Protein AF-A0A284RGQ8-F1 (afdb_monomer)

InterPro domains:
  IPR036047 F-box-like domain superfamily [SSF81383] (6-49)

pLDDT: mean 75.54, std 19.66, range [27.89, 97.38]

Radius of gyration: 23.03 Å; Cα contacts (8 Å, |Δi|>4): 462; chains: 1; bounding box: 46×90×57 Å

Sequence (348 aa):
MEPRIARAEPQKTRPWTARLSLELHLDIFGYLSPLDLVRYGRVNKTARVAIAFYIASEFRKLLSGYFNSGRNPAVSSSPGEYPDSDLDIYVWCGYGQVIGKFLMRAGYTHSLRKDQKERFGDFCSGEYSDLGPLNWPSPEVFGYECRGMADVWNFHRGDKKILLITAKRTPMEIILSFHSTAPMNVISHSMVCCLFPKATFKEKRALVVSTVGRAQAAGKQKYIDRGWRLFDSALAYDATDSRSEFQAGELRWVGDKKCLTLSFPDVESFGTSDRLLYSLQANSWRLKYDKDSRVVVEHDVIGENGFVYCVADGHMFESILRGTSGFDELSKTIARGPSQYRQYDPTL

Organism: Armillaria ostoyae (NCBI:txid47428)

Nearest PDB structures (foldseek):
  7t1z-assembly1_B  TM=5.594E-01  e=9.542E-01  Homo sapiens
  3l2o-assembly1_B  TM=2.770E-01  e=1.511E-01  Homo sapiens
  6on1-assembly1_B  TM=3.427E-01  e=4.780E-01  Streptomyces sclerotialus
  6on3-assembly2_D  TM=3.398E-01  e=5.364E-01  Streptomyces sclerotialus
  3mks-assembly1_B  TM=3.302E-01  e=1.697E+00  Saccharomyces cerevisiae

Structure (mmCIF, N/CA/C/O backbone):
data_AF-A0A284RGQ8-F1
#
_entry.id   AF-A0A284RGQ8-F1
#
loop_
_atom_site.group_PDB
_atom_site.id
_atom_site.type_symbol
_atom_site.label_atom_id
_atom_site.label_alt_id
_atom_site.label_comp_id
_atom_site.label_asym_id
_atom_site.label_entity_id
_atom_site.label_seq_id
_atom_site.pdbx_PDB_ins_code
_atom_site.Cartn_x
_atom_site.Cartn_y
_atom_site.Cartn_z
_atom_site.occupancy
_atom_site.B_iso_or_equiv
_atom_site.auth_seq_id
_atom_site.auth_comp_id
_atom_site.auth_asym_id
_atom_site.auth_atom_id
_atom_site.pdbx_PDB_model_num
ATOM 1 N N . MET A 1 1 ? 18.815 -65.976 -28.420 1.00 41.75 1 MET A N 1
ATOM 2 C CA . MET A 1 1 ? 17.709 -65.578 -27.523 1.00 41.75 1 MET A CA 1
ATOM 3 C C . MET A 1 1 ? 18.296 -64.662 -26.465 1.00 41.75 1 MET A C 1
ATOM 5 O O . MET A 1 1 ? 18.896 -65.155 -25.522 1.00 41.75 1 MET A O 1
ATOM 9 N N . GLU A 1 2 ? 18.216 -63.349 -26.668 1.00 35.75 2 GLU A N 1
ATOM 10 C CA . GLU A 1 2 ? 18.596 -62.363 -25.647 1.00 35.75 2 GLU A CA 1
ATOM 11 C C . GLU A 1 2 ? 17.383 -62.047 -24.756 1.00 35.75 2 GLU A C 1
ATOM 13 O O . GLU A 1 2 ? 16.269 -61.934 -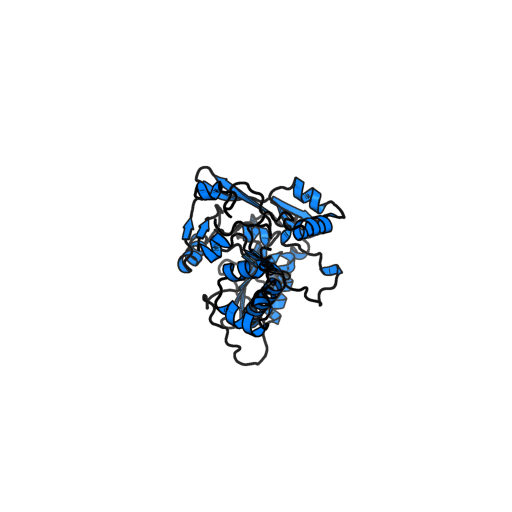25.283 1.00 35.75 2 GLU A O 1
ATOM 18 N N . PRO A 1 3 ? 17.544 -61.890 -23.430 1.00 45.31 3 PRO A N 1
ATOM 19 C CA . PRO A 1 3 ? 16.433 -61.543 -22.559 1.00 45.31 3 PRO A CA 1
ATOM 20 C C . PRO A 1 3 ? 16.111 -60.050 -22.686 1.00 45.31 3 PRO A C 1
ATOM 22 O O . PRO A 1 3 ? 16.945 -59.185 -22.421 1.00 45.31 3 PRO A O 1
ATOM 25 N N . ARG A 1 4 ? 14.861 -59.738 -23.047 1.00 42.38 4 ARG A N 1
ATOM 26 C CA . ARG A 1 4 ? 14.305 -58.383 -22.953 1.00 42.38 4 ARG A CA 1
ATOM 27 C C . ARG A 1 4 ? 14.225 -57.966 -21.482 1.00 42.38 4 ARG A C 1
ATOM 29 O O . ARG A 1 4 ? 13.375 -58.458 -20.746 1.00 42.38 4 ARG A O 1
ATOM 36 N N . ILE A 1 5 ? 15.070 -57.022 -21.077 1.00 44.69 5 ILE A N 1
ATOM 37 C CA . ILE A 1 5 ? 14.937 -56.309 -19.802 1.00 44.69 5 ILE A CA 1
ATOM 38 C C . ILE A 1 5 ? 13.685 -55.429 -19.891 1.00 44.69 5 ILE A C 1
ATOM 40 O O . ILE A 1 5 ? 13.631 -54.475 -20.672 1.00 44.69 5 ILE A O 1
ATOM 44 N N . ALA A 1 6 ? 12.661 -55.766 -19.107 1.00 46.72 6 ALA A N 1
ATOM 45 C CA . ALA A 1 6 ? 11.471 -54.943 -18.955 1.00 46.72 6 ALA A CA 1
ATOM 46 C C . ALA A 1 6 ? 11.856 -53.614 -18.285 1.00 46.72 6 ALA A C 1
ATOM 48 O O . ALA A 1 6 ? 12.343 -53.594 -17.155 1.00 46.72 6 ALA A O 1
ATOM 49 N N . ARG A 1 7 ? 11.651 -52.491 -18.985 1.00 44.38 7 ARG A N 1
ATOM 50 C CA . ARG A 1 7 ? 11.751 -51.156 -18.384 1.00 44.38 7 ARG A CA 1
ATOM 51 C C . ARG A 1 7 ? 10.577 -50.983 -17.423 1.00 44.38 7 ARG A C 1
ATOM 53 O O . ARG A 1 7 ? 9.434 -50.931 -17.867 1.00 44.38 7 ARG A O 1
ATOM 60 N N . ALA A 1 8 ? 10.864 -50.903 -16.127 1.00 45.44 8 ALA A N 1
ATOM 61 C CA . ALA A 1 8 ? 9.882 -50.503 -15.131 1.00 45.44 8 ALA A CA 1
ATOM 62 C C . ALA A 1 8 ? 9.425 -49.064 -15.421 1.00 45.44 8 ALA A C 1
ATOM 64 O O . ALA A 1 8 ? 10.254 -48.158 -15.544 1.00 45.44 8 ALA A O 1
ATOM 65 N N . GLU A 1 9 ? 8.115 -48.857 -15.555 1.00 40.75 9 GLU A N 1
ATOM 66 C CA . GLU A 1 9 ? 7.545 -47.514 -15.620 1.00 40.75 9 GLU A CA 1
ATOM 67 C C . GLU A 1 9 ? 7.825 -46.770 -14.304 1.00 40.75 9 GLU A C 1
ATOM 69 O O . GLU A 1 9 ? 7.642 -47.342 -13.224 1.00 40.75 9 GLU A O 1
ATOM 74 N N . PRO A 1 10 ? 8.252 -45.496 -14.350 1.00 42.00 10 PRO A N 1
ATOM 75 C CA . PRO A 1 10 ? 8.448 -44.715 -13.142 1.00 42.00 10 PRO A CA 1
ATOM 76 C C . PRO A 1 10 ? 7.101 -44.520 -12.437 1.00 42.00 10 PRO A C 1
ATOM 78 O O . PRO A 1 10 ? 6.217 -43.805 -12.918 1.00 42.00 10 PRO A O 1
ATOM 81 N N . GLN A 1 11 ? 6.951 -45.147 -11.267 1.00 42.78 11 GLN A N 1
ATOM 82 C CA . GLN A 1 11 ? 5.858 -44.870 -10.342 1.00 42.78 11 GLN A CA 1
ATOM 83 C C . GLN A 1 11 ? 5.839 -43.365 -10.057 1.00 42.78 11 GLN A C 1
ATOM 85 O O . GLN A 1 11 ? 6.788 -42.818 -9.497 1.00 42.78 11 GLN A O 1
ATOM 90 N N . LYS A 1 12 ? 4.750 -42.686 -10.439 1.00 43.22 12 LYS A N 1
ATOM 91 C CA . LYS A 1 12 ? 4.486 -41.290 -10.066 1.00 43.22 12 LYS A CA 1
ATOM 92 C C . LYS A 1 12 ? 4.352 -41.209 -8.544 1.00 43.22 12 LYS A C 1
ATOM 94 O O . LYS A 1 12 ? 3.256 -41.343 -7.999 1.00 43.22 12 LYS A O 1
ATOM 99 N N . THR A 1 13 ? 5.465 -41.014 -7.847 1.00 46.50 13 THR A N 1
ATOM 100 C CA . THR A 1 13 ? 5.473 -40.746 -6.414 1.00 46.50 13 THR A CA 1
ATOM 101 C C . THR A 1 13 ? 4.773 -39.409 -6.191 1.00 46.50 13 THR A C 1
ATOM 103 O O . THR A 1 13 ? 5.184 -38.363 -6.693 1.00 46.50 13 THR A O 1
ATOM 106 N N . ARG A 1 14 ? 3.636 -39.433 -5.484 1.00 50.91 14 ARG A N 1
ATOM 107 C CA . ARG A 1 14 ? 2.994 -38.189 -5.047 1.00 50.91 14 ARG A CA 1
ATOM 108 C C . ARG A 1 14 ? 3.973 -37.480 -4.101 1.00 50.91 14 ARG A C 1
ATOM 110 O O . ARG A 1 14 ? 4.494 -38.152 -3.209 1.00 50.91 14 ARG A O 1
ATOM 117 N N . PRO A 1 15 ? 4.230 -36.172 -4.268 1.00 58.59 15 PRO A N 1
ATOM 118 C CA . PRO A 1 15 ? 5.131 -35.450 -3.380 1.00 58.59 15 PRO A CA 1
ATOM 119 C C . PRO A 1 15 ? 4.645 -35.591 -1.933 1.00 58.59 15 PRO A C 1
ATOM 121 O O . PRO A 1 15 ? 3.443 -35.522 -1.671 1.00 58.59 15 PRO A O 1
ATOM 124 N N . TRP A 1 16 ? 5.572 -35.818 -1.000 1.00 55.41 16 TRP A N 1
ATOM 125 C CA . TRP A 1 16 ? 5.285 -36.058 0.423 1.00 55.41 16 TRP A CA 1
ATOM 126 C C . TRP A 1 16 ? 4.430 -34.946 1.054 1.00 55.41 16 TRP A C 1
ATOM 128 O O . TRP A 1 16 ? 3.616 -35.207 1.936 1.00 55.41 16 TRP A O 1
ATOM 138 N N . THR A 1 17 ? 4.532 -33.729 0.520 1.00 51.59 17 THR A N 1
ATOM 139 C CA . THR A 1 17 ? 3.728 -32.560 0.895 1.00 51.59 17 THR A CA 1
ATOM 140 C C . THR A 1 17 ? 2.225 -32.755 0.685 1.00 51.59 17 THR A C 1
ATOM 142 O O . THR A 1 17 ? 1.428 -32.194 1.425 1.00 51.59 17 THR A O 1
ATOM 145 N N . ALA A 1 18 ? 1.806 -33.605 -0.257 1.00 52.56 18 ALA A N 1
ATOM 146 C CA . ALA A 1 18 ? 0.393 -33.910 -0.491 1.00 52.56 18 ALA A CA 1
ATOM 147 C C . ALA A 1 18 ? -0.234 -34.815 0.592 1.00 52.56 18 ALA A C 1
ATOM 149 O O . ALA A 1 18 ? -1.423 -35.115 0.506 1.00 52.56 18 ALA A O 1
ATOM 150 N N . ARG A 1 19 ? 0.557 -35.293 1.566 1.00 53.25 19 ARG A N 1
ATOM 151 C CA . ARG A 1 19 ? 0.116 -36.180 2.657 1.00 53.25 19 ARG A CA 1
ATOM 152 C C . ARG A 1 19 ? 0.143 -35.530 4.040 1.00 53.25 19 ARG A C 1
ATOM 154 O O . ARG A 1 19 ? -0.254 -36.178 5.003 1.00 53.25 19 ARG A O 1
ATOM 161 N N . LEU A 1 20 ? 0.624 -34.296 4.157 1.00 60.34 20 LEU A N 1
ATOM 162 C CA . LEU A 1 20 ? 0.674 -33.608 5.443 1.00 60.34 20 LEU A CA 1
ATOM 163 C C . LEU A 1 20 ? -0.723 -33.112 5.834 1.00 60.34 20 LEU A C 1
ATOM 165 O O . LEU A 1 20 ? -1.443 -32.559 5.000 1.00 60.34 20 LEU A O 1
ATOM 169 N N . SER A 1 21 ? -1.099 -33.293 7.101 1.00 69.31 21 SER A N 1
ATOM 170 C CA . SER A 1 21 ? -2.308 -32.679 7.657 1.00 69.31 21 SER A CA 1
ATOM 171 C C . SER A 1 21 ? -2.182 -31.151 7.634 1.00 69.31 21 SER A C 1
ATOM 173 O O . SER A 1 21 ? -1.076 -30.605 7.587 1.00 69.31 21 SER A O 1
ATOM 175 N N . LEU A 1 22 ? -3.311 -30.438 7.650 1.00 65.38 22 LEU A N 1
ATOM 176 C CA . LEU A 1 22 ? -3.304 -28.972 7.716 1.00 65.38 22 LEU A CA 1
ATOM 177 C C . LEU A 1 22 ? -2.559 -28.476 8.969 1.00 65.38 22 LEU A C 1
ATOM 179 O O . LEU A 1 22 ? -1.831 -27.498 8.881 1.00 65.38 22 LEU A O 1
ATOM 183 N N . GLU A 1 23 ? -2.670 -29.192 10.090 1.00 65.56 23 GLU A N 1
ATOM 184 C CA . GLU A 1 23 ? -1.968 -28.883 11.344 1.00 65.56 23 GLU A CA 1
ATOM 185 C C . GLU A 1 23 ? -0.445 -28.911 11.184 1.00 65.56 23 GLU A C 1
ATOM 187 O O . GLU A 1 23 ? 0.218 -27.940 11.537 1.00 65.56 23 GLU A O 1
ATOM 192 N N . LEU A 1 24 ? 0.113 -29.946 10.541 1.00 69.56 24 LEU A N 1
ATOM 193 C CA . LEU A 1 24 ? 1.565 -30.028 10.346 1.00 69.56 24 LEU A CA 1
ATOM 194 C C . LEU A 1 24 ? 2.094 -28.928 9.410 1.00 69.56 24 LEU A C 1
ATOM 196 O O . LEU A 1 24 ? 3.243 -28.506 9.519 1.00 69.56 24 LEU A O 1
ATOM 200 N N . HIS A 1 25 ? 1.262 -28.456 8.476 1.00 73.12 25 HIS A N 1
ATOM 201 C CA . HIS A 1 25 ? 1.622 -27.316 7.636 1.00 73.12 25 HIS A CA 1
ATOM 202 C C . HIS A 1 25 ? 1.735 -26.026 8.452 1.00 73.12 25 HIS A C 1
ATOM 204 O O . HIS A 1 25 ? 2.652 -25.253 8.199 1.00 73.12 25 HIS A O 1
ATOM 210 N N . LEU A 1 26 ? 0.843 -25.792 9.422 1.00 73.25 26 LEU A N 1
ATOM 211 C CA . LEU A 1 26 ? 0.860 -24.575 10.241 1.00 73.25 26 LEU A CA 1
ATOM 212 C C . LEU A 1 26 ? 2.141 -24.478 11.078 1.00 73.25 26 LEU A C 1
ATOM 214 O O . LEU A 1 26 ? 2.749 -23.409 11.117 1.00 73.25 26 LEU A O 1
ATOM 218 N N . ASP A 1 27 ? 2.587 -25.595 11.657 1.00 79.06 27 ASP A N 1
ATOM 219 C CA . ASP A 1 27 ? 3.833 -25.647 12.429 1.00 79.06 27 ASP A CA 1
ATOM 220 C C . ASP A 1 27 ? 5.051 -25.334 11.553 1.00 79.06 27 ASP A C 1
ATOM 222 O O . ASP A 1 27 ? 5.913 -24.551 11.937 1.00 79.06 27 ASP A O 1
ATOM 226 N N . ILE A 1 28 ? 5.108 -25.889 10.337 1.00 84.25 28 ILE A N 1
ATOM 227 C CA . ILE A 1 28 ? 6.217 -25.647 9.400 1.00 84.25 28 ILE A CA 1
ATOM 228 C C . ILE A 1 28 ? 6.202 -24.204 8.888 1.00 84.25 28 ILE A C 1
ATOM 230 O O . ILE A 1 28 ? 7.253 -23.571 8.784 1.00 84.25 28 ILE A O 1
ATOM 234 N N . PHE A 1 29 ? 5.026 -23.675 8.546 1.00 89.12 29 PHE A N 1
ATOM 235 C CA . PHE A 1 29 ? 4.890 -22.351 7.942 1.00 89.12 29 PHE A CA 1
ATOM 236 C C . PHE A 1 29 ? 5.332 -21.216 8.869 1.00 89.12 29 PHE A C 1
ATOM 238 O O . PHE A 1 29 ? 5.800 -20.196 8.363 1.00 89.12 29 PHE A O 1
ATOM 245 N N . GLY A 1 30 ? 5.280 -21.418 10.190 1.00 84.19 30 GLY A N 1
ATOM 246 C CA . GLY A 1 30 ? 5.859 -20.510 11.188 1.00 84.19 30 GLY A CA 1
ATOM 247 C C . GLY A 1 30 ? 7.359 -20.254 11.016 1.00 84.19 30 GLY A C 1
ATOM 248 O O . GLY A 1 30 ? 7.845 -19.190 11.388 1.00 84.19 30 GLY A O 1
ATOM 249 N N . TYR A 1 31 ? 8.087 -21.194 10.409 1.00 86.44 31 TYR A N 1
ATOM 250 C CA . TYR A 1 31 ? 9.535 -21.109 10.197 1.00 86.44 31 TYR A CA 1
ATOM 251 C C . TYR A 1 31 ? 9.927 -20.643 8.791 1.00 86.44 31 TYR A C 1
ATOM 253 O O . TYR A 1 31 ? 11.115 -20.508 8.494 1.00 86.44 31 TYR A O 1
ATOM 261 N N . LEU A 1 32 ? 8.956 -20.425 7.902 1.00 87.00 32 LEU A N 1
ATOM 262 C CA . LEU A 1 32 ? 9.213 -20.032 6.520 1.00 87.00 32 LEU A CA 1
ATOM 263 C C . LEU A 1 32 ? 9.166 -18.514 6.363 1.00 87.00 32 LEU A C 1
ATOM 265 O O . LEU A 1 32 ? 8.285 -17.840 6.895 1.00 87.00 32 LEU A O 1
ATOM 269 N N . SER A 1 33 ? 10.079 -17.967 5.555 1.00 82.94 33 SER A N 1
ATOM 270 C CA . SER A 1 33 ? 9.974 -16.562 5.160 1.00 82.94 33 SER A CA 1
ATOM 271 C C . SER A 1 33 ? 8.723 -16.341 4.294 1.00 82.94 33 SER A C 1
ATOM 273 O O . SER A 1 33 ? 8.258 -17.275 3.626 1.00 82.94 33 SER A O 1
ATOM 275 N N . PRO A 1 34 ? 8.204 -15.101 4.193 1.00 79.62 34 PRO A N 1
ATOM 276 C CA . PRO A 1 34 ? 7.116 -14.792 3.269 1.00 79.62 34 PRO A CA 1
ATOM 277 C C . PRO A 1 34 ? 7.398 -15.256 1.835 1.00 79.62 34 PRO A C 1
ATOM 279 O O . PRO A 1 34 ? 6.503 -15.748 1.154 1.00 79.62 34 PRO A O 1
ATOM 282 N N . LEU A 1 35 ? 8.651 -15.172 1.372 1.00 78.69 35 LEU A N 1
ATOM 283 C CA . LEU A 1 35 ? 9.023 -15.639 0.038 1.00 78.69 35 LEU A CA 1
ATOM 284 C C . LEU A 1 35 ? 8.978 -17.171 -0.084 1.00 78.69 35 LEU A C 1
ATOM 286 O O . LEU A 1 35 ? 8.589 -17.687 -1.135 1.00 78.69 35 LEU A O 1
ATOM 290 N N . ASP A 1 36 ? 9.363 -17.900 0.961 1.00 87.56 36 ASP A N 1
ATOM 291 C CA . ASP A 1 36 ? 9.337 -19.364 0.957 1.00 87.56 36 ASP A CA 1
ATOM 292 C C . ASP A 1 36 ? 7.908 -19.896 0.970 1.00 87.56 36 ASP A C 1
ATOM 294 O O . ASP A 1 36 ? 7.601 -20.812 0.206 1.00 87.56 36 ASP A O 1
ATOM 298 N N . LEU A 1 37 ? 7.009 -19.254 1.724 1.00 85.81 37 LEU A N 1
ATOM 299 C CA . LEU A 1 37 ? 5.573 -19.531 1.649 1.00 85.81 37 LEU A CA 1
ATOM 300 C C . LEU A 1 37 ? 5.083 -19.372 0.208 1.00 85.81 37 LEU A C 1
ATOM 302 O O . LEU A 1 37 ? 4.453 -20.256 -0.353 1.00 85.81 37 LEU A O 1
ATOM 306 N N . VAL A 1 38 ? 5.451 -18.299 -0.479 1.00 78.00 38 VAL A N 1
ATOM 307 C CA . VAL A 1 38 ? 5.000 -18.076 -1.863 1.00 78.00 38 VAL A CA 1
ATOM 308 C C . VAL A 1 38 ? 5.521 -19.121 -2.824 1.00 78.00 38 VAL A C 1
ATOM 310 O O . VAL A 1 38 ? 4.776 -19.618 -3.671 1.00 78.00 38 VAL A O 1
ATOM 313 N N . ARG A 1 39 ? 6.802 -19.468 -2.698 1.00 84.88 39 ARG A N 1
ATOM 314 C CA . ARG A 1 39 ? 7.418 -20.534 -3.488 1.00 84.88 39 ARG A CA 1
ATOM 315 C C . ARG A 1 39 ? 6.713 -21.862 -3.240 1.00 84.88 39 ARG A C 1
ATOM 317 O O . ARG A 1 39 ? 6.366 -22.541 -4.203 1.00 84.88 39 ARG A O 1
ATOM 324 N N . TYR A 1 40 ? 6.414 -22.180 -1.985 1.00 87.38 40 TYR A N 1
ATOM 325 C CA . TYR A 1 40 ? 5.660 -23.373 -1.617 1.00 87.38 40 TYR A CA 1
ATOM 326 C C . TYR A 1 40 ? 4.246 -23.363 -2.224 1.00 87.38 40 TYR A C 1
ATOM 328 O O . TYR A 1 40 ? 3.814 -24.346 -2.824 1.00 87.38 40 TYR A O 1
ATOM 336 N N . GLY A 1 41 ? 3.555 -22.220 -2.213 1.00 83.19 41 GLY A N 1
ATOM 337 C CA . GLY A 1 41 ? 2.219 -22.055 -2.803 1.00 83.19 41 GLY A CA 1
ATOM 338 C C . GLY A 1 41 ? 2.173 -22.170 -4.329 1.00 83.19 41 GLY A C 1
ATOM 339 O O . GLY A 1 41 ? 1.095 -22.310 -4.916 1.00 83.19 41 GLY A O 1
ATOM 340 N N . ARG A 1 42 ? 3.330 -22.136 -4.999 1.00 82.88 42 ARG A N 1
ATOM 341 C CA . ARG A 1 42 ? 3.454 -22.387 -6.442 1.00 82.88 42 ARG A CA 1
ATOM 342 C C . ARG A 1 42 ? 3.591 -23.871 -6.782 1.00 82.88 42 ARG A C 1
ATOM 344 O O . ARG A 1 42 ? 3.387 -24.219 -7.940 1.00 82.88 42 ARG A O 1
ATOM 351 N N . VAL A 1 43 ? 3.876 -24.737 -5.805 1.00 88.00 43 VAL A N 1
ATOM 352 C CA . VAL A 1 43 ? 4.085 -26.177 -6.033 1.00 88.00 43 VAL A CA 1
ATOM 353 C C . VAL A 1 43 ? 2.808 -26.855 -6.531 1.00 88.00 43 VAL A C 1
ATOM 355 O O . VAL A 1 43 ? 2.845 -27.599 -7.507 1.00 88.00 43 VAL A O 1
ATOM 358 N N . ASN A 1 44 ? 1.670 -26.620 -5.870 1.00 83.81 44 ASN A N 1
ATOM 359 C CA . ASN A 1 44 ? 0.367 -27.147 -6.285 1.00 83.81 44 ASN A CA 1
ATOM 360 C C . ASN A 1 44 ? -0.799 -26.358 -5.650 1.00 83.81 44 ASN A C 1
ATOM 362 O O . ASN A 1 44 ? -0.598 -25.495 -4.794 1.00 83.81 44 ASN A O 1
ATOM 366 N N . LYS A 1 45 ? -2.038 -26.661 -6.070 1.00 79.06 45 LYS A N 1
ATOM 367 C CA . LYS A 1 45 ? -3.255 -25.997 -5.565 1.00 79.06 45 LYS A CA 1
ATOM 368 C C . LYS A 1 45 ? -3.457 -26.188 -4.055 1.00 79.06 45 LYS A C 1
ATOM 370 O O . LYS A 1 45 ? -3.826 -25.232 -3.385 1.00 79.06 45 LYS A O 1
ATOM 375 N N . THR A 1 46 ? -3.187 -27.379 -3.519 1.00 83.00 46 THR A N 1
ATOM 376 C CA . THR A 1 46 ? -3.336 -27.684 -2.085 1.00 83.00 46 THR A CA 1
ATOM 377 C C . THR A 1 46 ? -2.398 -26.836 -1.230 1.00 83.00 46 THR A C 1
ATOM 379 O O . THR A 1 46 ? -2.845 -26.213 -0.274 1.00 83.00 46 THR A O 1
ATOM 382 N N . ALA A 1 47 ? -1.124 -26.737 -1.618 1.00 83.81 47 ALA A N 1
ATOM 383 C CA . ALA A 1 47 ? -0.132 -25.896 -0.956 1.00 83.81 47 ALA A CA 1
ATOM 384 C C . ALA A 1 47 ? -0.564 -24.423 -0.941 1.00 83.81 47 ALA A C 1
ATOM 386 O O . ALA A 1 47 ? -0.509 -23.766 0.096 1.00 83.81 47 ALA A O 1
ATOM 387 N N . ARG A 1 48 ? -1.065 -23.918 -2.077 1.00 82.38 48 ARG A N 1
ATOM 388 C CA . ARG A 1 48 ? -1.594 -22.552 -2.186 1.00 82.38 48 ARG A CA 1
ATOM 389 C C . ARG A 1 48 ? -2.732 -22.288 -1.205 1.00 82.38 48 ARG A C 1
ATOM 391 O O . ARG A 1 48 ? -2.726 -21.262 -0.535 1.00 82.38 48 ARG A O 1
ATOM 398 N N . VAL A 1 49 ? -3.688 -23.213 -1.127 1.00 80.75 49 VAL A N 1
ATOM 399 C CA . VAL A 1 49 ? -4.826 -23.119 -0.205 1.00 80.75 49 VAL A CA 1
ATOM 400 C C . VAL A 1 49 ? -4.341 -23.156 1.246 1.00 80.75 49 VAL A C 1
ATOM 402 O O . VAL A 1 49 ? -4.740 -22.302 2.030 1.00 80.75 49 VAL A O 1
ATOM 405 N N . ALA A 1 50 ? -3.431 -24.071 1.594 1.00 83.88 50 ALA A N 1
ATOM 406 C CA . ALA A 1 50 ? -2.878 -24.172 2.944 1.00 83.88 50 ALA A CA 1
ATOM 407 C C . ALA A 1 50 ? -2.180 -22.873 3.388 1.00 83.88 50 ALA A C 1
ATOM 409 O O . ALA A 1 50 ? -2.404 -22.404 4.501 1.00 83.88 50 ALA A O 1
ATOM 410 N N . ILE A 1 51 ? -1.394 -22.247 2.507 1.00 84.69 51 ILE A N 1
ATOM 411 C CA . ILE A 1 51 ? -0.745 -20.958 2.792 1.00 84.69 51 ILE A CA 1
ATOM 412 C C . ILE A 1 51 ? -1.759 -19.833 2.946 1.00 84.69 51 ILE A C 1
ATOM 414 O O . ILE A 1 51 ? -1.615 -19.014 3.849 1.00 84.69 51 ILE A O 1
ATOM 418 N N . ALA A 1 52 ? -2.782 -19.777 2.089 1.00 79.69 52 ALA A N 1
ATOM 419 C CA . ALA A 1 52 ? -3.828 -18.767 2.206 1.00 79.69 52 ALA A CA 1
ATOM 420 C C . ALA A 1 52 ? -4.543 -18.870 3.564 1.00 79.69 52 ALA A C 1
ATOM 422 O O . ALA A 1 52 ? -4.744 -17.854 4.227 1.00 79.69 52 ALA A O 1
ATOM 423 N N . PHE A 1 53 ? -4.843 -20.092 4.023 1.00 81.81 53 PHE A N 1
ATOM 424 C CA . PHE A 1 53 ? -5.397 -20.331 5.358 1.00 81.81 53 PHE A CA 1
ATOM 425 C C . PHE A 1 53 ? -4.440 -19.927 6.478 1.00 81.81 53 PHE A C 1
ATOM 427 O O . PHE A 1 53 ? -4.866 -19.253 7.415 1.00 81.81 53 PHE A O 1
ATOM 434 N N . TYR A 1 54 ? -3.163 -20.297 6.381 1.00 84.62 54 TYR A N 1
ATOM 435 C CA . TYR A 1 54 ? -2.149 -19.912 7.362 1.00 84.62 54 TYR A CA 1
ATOM 436 C C . TYR A 1 54 ? -2.031 -18.392 7.485 1.00 84.62 54 TYR A C 1
ATOM 438 O O . TYR A 1 54 ? -2.138 -17.850 8.579 1.00 84.62 54 TYR A O 1
ATOM 446 N N . ILE A 1 55 ? -1.915 -17.685 6.363 1.00 81.19 55 ILE A N 1
ATOM 447 C CA . ILE A 1 55 ? -1.758 -16.228 6.357 1.00 81.19 55 ILE A CA 1
ATOM 448 C C . ILE A 1 55 ? -3.032 -15.536 6.835 1.00 81.19 55 ILE A C 1
ATOM 450 O O . ILE A 1 55 ? -2.948 -14.592 7.616 1.00 81.19 55 ILE A O 1
ATOM 454 N N . ALA A 1 56 ? -4.214 -16.026 6.450 1.00 77.31 56 ALA A N 1
ATOM 455 C CA . ALA A 1 56 ? -5.473 -15.532 6.999 1.00 77.31 56 ALA A CA 1
ATOM 456 C C . ALA A 1 56 ? -5.566 -15.763 8.519 1.00 77.31 56 ALA A C 1
ATOM 458 O O . ALA A 1 56 ? -6.057 -14.897 9.240 1.00 77.31 56 ALA A O 1
ATOM 459 N N . SER A 1 57 ? -5.081 -16.904 9.018 1.00 80.06 57 SER A N 1
ATOM 460 C CA . SER A 1 57 ? -5.015 -17.210 10.451 1.00 80.06 57 SER A CA 1
ATOM 461 C C . SER A 1 57 ? -4.069 -16.260 11.189 1.00 80.06 57 SER A C 1
ATOM 463 O O . SER A 1 57 ? -4.488 -15.632 12.158 1.00 80.06 57 SER A O 1
ATOM 465 N N . GLU A 1 58 ? -2.832 -16.091 10.719 1.00 82.38 58 GLU A N 1
ATOM 466 C CA . GLU A 1 58 ? -1.864 -15.171 11.332 1.00 82.38 58 GLU A CA 1
ATOM 467 C C . GLU A 1 58 ? -2.351 -13.721 11.290 1.00 82.38 58 GLU A C 1
ATOM 469 O O . GLU A 1 58 ? -2.252 -12.995 12.277 1.00 82.38 58 GLU A O 1
ATOM 474 N N . PHE A 1 59 ? -2.984 -13.315 10.190 1.00 77.94 59 PHE A N 1
ATOM 475 C CA . PHE A 1 59 ? -3.588 -11.994 10.086 1.00 77.94 59 PHE A CA 1
ATOM 476 C C . PHE A 1 59 ? -4.748 -11.808 11.072 1.00 77.94 59 PHE A C 1
ATOM 478 O O . PHE A 1 59 ? -4.823 -10.783 11.746 1.00 77.94 59 PHE A O 1
ATOM 485 N N . ARG A 1 60 ? -5.627 -12.807 11.230 1.00 78.44 60 ARG A N 1
ATOM 486 C CA . ARG A 1 60 ? -6.685 -12.772 12.253 1.00 78.44 60 ARG A CA 1
ATOM 487 C C . ARG A 1 60 ? -6.106 -12.701 13.660 1.00 78.44 60 ARG A C 1
ATOM 489 O O . ARG A 1 60 ? -6.620 -11.928 14.461 1.00 78.44 60 ARG A O 1
ATOM 496 N N . LYS A 1 61 ? -5.046 -13.457 13.964 1.00 79.88 61 LYS A N 1
ATOM 497 C CA . LYS A 1 61 ? -4.350 -13.379 15.259 1.00 79.88 61 LYS A CA 1
ATOM 498 C C . LYS A 1 61 ? -3.809 -11.971 15.499 1.00 79.88 61 LYS A C 1
ATOM 500 O O . LYS A 1 61 ? -4.094 -11.400 16.549 1.00 79.88 61 LYS A O 1
ATOM 505 N N . LEU A 1 62 ? -3.135 -11.375 14.515 1.00 80.12 62 LEU A N 1
ATOM 506 C CA . LEU A 1 62 ? -2.642 -9.998 14.589 1.00 80.12 62 LEU A CA 1
ATOM 507 C C . LEU A 1 62 ? -3.787 -9.005 14.859 1.00 80.12 62 LEU A C 1
ATOM 509 O O . LEU A 1 62 ? -3.739 -8.237 15.818 1.00 80.12 62 LEU A O 1
ATOM 513 N N . LEU A 1 63 ? -4.851 -9.057 14.051 1.00 82.12 63 LEU A N 1
ATOM 514 C CA . LEU A 1 63 ? -6.000 -8.157 14.173 1.00 82.12 63 LEU A CA 1
ATOM 515 C C . LEU A 1 63 ? -6.818 -8.383 15.446 1.00 82.12 63 LEU A C 1
ATOM 517 O O . LEU A 1 63 ? -7.458 -7.451 15.935 1.00 82.12 63 LEU A O 1
ATOM 521 N N . SER A 1 64 ? -6.796 -9.590 16.010 1.00 82.56 64 SER A N 1
ATOM 522 C CA . SER A 1 64 ? -7.529 -9.903 17.237 1.00 82.56 64 SER A CA 1
ATOM 523 C C . SER A 1 64 ? -7.101 -9.006 18.401 1.00 82.56 64 SER A C 1
ATOM 525 O O . SER A 1 64 ? -7.955 -8.558 19.163 1.00 82.56 64 SER A O 1
ATOM 527 N N . GLY A 1 65 ? -5.818 -8.629 18.472 1.00 81.69 65 GLY A N 1
ATOM 528 C CA . GLY A 1 65 ? -5.316 -7.675 19.466 1.00 81.69 65 GLY A CA 1
ATOM 529 C C . GLY A 1 65 ? -5.918 -6.268 19.332 1.00 81.69 65 GLY A C 1
ATOM 530 O O . GLY A 1 65 ? -6.050 -5.551 20.325 1.00 81.69 65 GLY A O 1
ATOM 531 N N . TYR A 1 66 ? -6.344 -5.886 18.125 1.00 84.12 66 TYR A N 1
ATOM 532 C CA . TYR A 1 66 ? -6.964 -4.590 17.839 1.00 84.12 66 TYR A CA 1
ATOM 533 C C . TYR A 1 66 ? -8.493 -4.621 17.943 1.00 84.12 66 TYR A C 1
ATOM 535 O O . TYR A 1 66 ? -9.099 -3.617 18.296 1.00 84.12 66 TYR A O 1
ATOM 543 N N . PHE A 1 67 ? -9.156 -5.756 17.705 1.00 83.88 67 PHE A N 1
ATOM 544 C CA . PHE A 1 67 ? -10.623 -5.771 17.574 1.00 83.88 67 PHE A CA 1
ATOM 545 C C . PHE A 1 67 ? -11.372 -6.708 18.525 1.00 83.88 67 PHE A C 1
ATOM 547 O O . PHE A 1 67 ? -12.577 -6.532 18.687 1.00 83.88 67 PHE A O 1
ATOM 554 N N . ASN A 1 68 ? -10.709 -7.620 19.243 1.00 76.38 68 ASN A N 1
ATOM 555 C CA . ASN A 1 68 ? -11.399 -8.423 20.255 1.00 76.38 68 ASN A CA 1
ATOM 556 C C . ASN A 1 68 ? -11.617 -7.603 21.533 1.00 76.38 68 ASN A C 1
ATOM 558 O O . ASN A 1 68 ? -10.698 -7.381 22.315 1.00 76.38 68 ASN A O 1
ATOM 562 N N . SER A 1 69 ? -12.855 -7.161 21.745 1.00 55.22 69 SER A N 1
ATOM 563 C CA . SER A 1 69 ? -13.316 -6.434 22.935 1.00 55.22 69 SER A CA 1
ATOM 564 C C . SER A 1 69 ? -14.052 -7.331 23.947 1.00 55.22 69 SER A C 1
ATOM 566 O O . SER A 1 69 ? -14.892 -6.855 24.710 1.00 55.22 69 SER A O 1
ATOM 568 N N . GLY A 1 70 ? -13.787 -8.641 23.957 1.00 45.44 70 GLY A N 1
ATOM 569 C CA . GLY A 1 70 ? -14.354 -9.556 24.951 1.00 45.44 70 GLY A CA 1
ATOM 570 C C . GLY A 1 70 ? -13.593 -9.493 26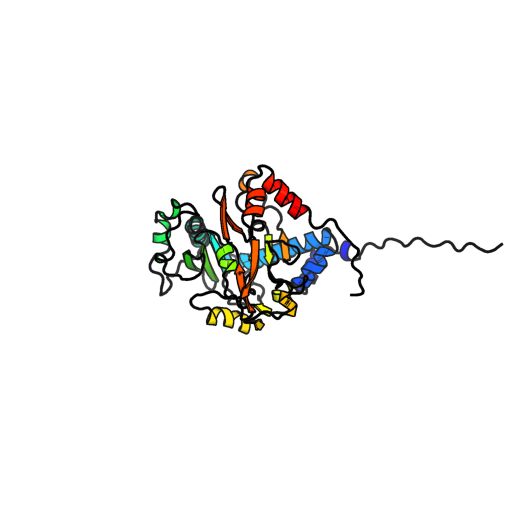.278 1.00 45.44 70 GLY A C 1
ATOM 571 O O . GLY A 1 70 ? -12.369 -9.414 26.269 1.00 45.44 70 GLY A O 1
ATOM 572 N N . ARG A 1 71 ? -14.305 -9.586 27.413 1.00 39.22 71 ARG A N 1
ATOM 573 C CA . ARG A 1 71 ? -13.769 -9.786 28.781 1.00 39.22 71 ARG A CA 1
ATOM 574 C C . ARG A 1 71 ? -13.029 -11.130 28.952 1.00 39.22 71 ARG A C 1
ATOM 576 O O . ARG A 1 71 ? -13.264 -11.837 29.924 1.00 39.22 71 ARG A O 1
ATOM 583 N N . ASN A 1 72 ? -12.160 -11.504 28.023 1.00 37.56 72 ASN A N 1
ATOM 584 C CA . ASN A 1 72 ? -11.257 -12.631 28.190 1.00 37.56 72 ASN A CA 1
ATOM 585 C C . ASN A 1 72 ? -9.848 -12.076 28.401 1.00 37.56 72 ASN A C 1
ATOM 587 O O . ASN A 1 72 ? -9.345 -11.353 27.537 1.00 37.56 72 ASN A O 1
ATOM 591 N N . PRO A 1 73 ? -9.224 -12.352 29.557 1.00 36.31 73 PRO A N 1
ATOM 592 C CA . PRO A 1 73 ? -7.888 -11.871 29.841 1.00 36.31 73 PRO A CA 1
ATOM 593 C C . PRO A 1 73 ? -6.913 -12.500 28.843 1.00 36.31 73 PRO A C 1
ATOM 595 O O . PRO A 1 73 ? -6.913 -13.710 28.645 1.00 36.31 73 PRO A O 1
ATOM 598 N N . ALA A 1 74 ? -6.098 -11.645 28.226 1.00 36.16 74 ALA A N 1
ATOM 599 C CA . ALA A 1 74 ? -4.859 -11.988 27.540 1.00 36.16 74 ALA A CA 1
ATOM 600 C C . ALA A 1 74 ? -4.941 -13.156 26.534 1.00 36.16 74 ALA A C 1
ATOM 602 O O . ALA A 1 74 ? -4.434 -14.249 26.779 1.00 36.16 74 ALA A O 1
ATOM 603 N N . VAL A 1 75 ? -5.426 -12.879 25.319 1.00 35.06 75 VAL A N 1
ATOM 604 C CA . VAL A 1 75 ? -4.794 -13.534 24.164 1.00 35.06 75 VAL A CA 1
ATOM 605 C C . VAL A 1 75 ? -3.423 -12.880 24.041 1.00 35.06 75 VAL A C 1
ATOM 607 O O . VAL A 1 75 ? -3.310 -11.741 23.592 1.00 35.06 75 VAL A O 1
ATOM 610 N N . SER A 1 76 ? -2.401 -13.566 24.556 1.00 35.47 76 SER A N 1
ATOM 611 C CA . SER A 1 76 ? -1.004 -13.189 24.375 1.00 35.47 76 SER A CA 1
ATOM 612 C C . SER A 1 76 ? -0.760 -13.051 22.875 1.00 35.47 76 SER A C 1
ATOM 614 O O . SER A 1 76 ? -0.807 -14.031 22.131 1.00 35.47 76 SER A O 1
ATOM 616 N N . SER A 1 77 ? -0.586 -11.811 22.423 1.00 37.91 77 SER A N 1
ATOM 617 C CA . SER A 1 77 ? -0.039 -11.528 21.106 1.00 37.91 77 SER A CA 1
ATOM 618 C C . SER A 1 77 ? 1.296 -12.255 21.024 1.00 37.91 77 SER A C 1
ATOM 620 O O . SER A 1 77 ? 2.177 -11.996 21.848 1.00 37.91 77 SER A O 1
ATOM 622 N N . SER A 1 78 ? 1.451 -13.156 20.056 1.00 36.66 78 SER A N 1
ATOM 623 C CA . SER A 1 78 ? 2.777 -13.620 19.666 1.00 36.66 78 SER A CA 1
ATOM 624 C C . SER A 1 78 ? 3.663 -12.383 19.471 1.00 36.66 78 SER A C 1
ATOM 626 O O . SER A 1 78 ? 3.186 -11.394 18.902 1.00 36.66 78 SER A O 1
ATOM 628 N N . PRO A 1 79 ? 4.904 -12.369 19.990 1.00 37.38 79 PRO A N 1
ATOM 629 C CA . PRO A 1 79 ? 5.790 -11.234 19.811 1.00 37.38 79 PRO A CA 1
ATOM 630 C C . PRO A 1 79 ? 6.063 -11.092 18.316 1.00 37.38 79 PRO A C 1
ATOM 632 O O . PRO A 1 79 ? 6.871 -11.813 17.737 1.00 37.38 79 PRO A O 1
ATOM 635 N N . GLY A 1 80 ? 5.333 -10.185 17.671 1.00 49.81 80 GLY A N 1
ATOM 636 C CA . GLY A 1 80 ? 5.723 -9.689 16.370 1.00 49.81 80 GLY A CA 1
ATOM 637 C C . GLY A 1 80 ? 7.097 -9.044 16.510 1.00 49.81 80 GLY A C 1
ATOM 638 O O . GLY A 1 80 ? 7.415 -8.463 17.546 1.00 49.81 80 GLY A O 1
ATOM 639 N N . GLU A 1 81 ? 7.893 -9.103 15.448 1.00 61.81 81 GLU A N 1
ATOM 640 C CA . GLU A 1 81 ? 9.232 -8.498 15.366 1.00 61.81 81 GLU A CA 1
ATOM 641 C C . GLU A 1 81 ? 9.217 -6.974 15.662 1.00 61.81 81 GLU A C 1
ATOM 643 O O . GLU A 1 81 ? 10.260 -6.364 15.876 1.00 61.81 81 GLU A O 1
ATOM 648 N N . TYR A 1 82 ? 8.023 -6.360 15.725 1.00 67.31 82 TYR A N 1
ATOM 649 C CA . TYR A 1 82 ? 7.784 -4.938 15.975 1.00 67.31 82 TYR A CA 1
ATOM 650 C C . TYR A 1 82 ? 6.641 -4.731 16.998 1.00 67.31 82 TYR A C 1
ATOM 652 O O . TYR A 1 82 ? 5.508 -4.448 16.590 1.00 67.31 82 TYR A O 1
ATOM 660 N N . PRO A 1 83 ? 6.900 -4.871 18.314 1.00 64.62 83 PRO A N 1
ATOM 661 C CA . PRO A 1 83 ? 5.878 -4.752 19.365 1.00 64.62 83 PRO A CA 1
ATOM 662 C C . PRO A 1 83 ? 5.221 -3.363 19.419 1.00 64.62 83 PRO A C 1
ATOM 664 O O . PRO A 1 83 ? 4.045 -3.260 19.752 1.00 64.62 83 PRO A O 1
ATOM 667 N N . ASP A 1 84 ? 5.939 -2.326 18.983 1.00 69.25 84 ASP A N 1
ATOM 668 C CA . ASP A 1 84 ? 5.454 -0.941 18.902 1.00 69.25 84 ASP A CA 1
ATOM 669 C C . ASP A 1 84 ? 4.846 -0.601 17.526 1.00 69.25 84 ASP A C 1
ATOM 671 O O . ASP A 1 84 ? 4.860 0.552 17.087 1.00 69.25 84 ASP A O 1
ATOM 675 N N . SER A 1 85 ? 4.397 -1.605 16.763 1.00 71.75 85 SER A N 1
ATOM 676 C CA . SER A 1 85 ? 3.787 -1.347 15.457 1.00 71.75 85 SER A CA 1
ATOM 677 C C . SER A 1 85 ? 2.353 -0.829 15.590 1.00 71.75 85 SER A C 1
ATOM 679 O O . SER A 1 85 ? 1.471 -1.466 16.162 1.00 71.75 85 SER A O 1
ATOM 681 N N . ASP A 1 86 ? 2.124 0.350 15.017 1.00 85.44 86 ASP A N 1
ATOM 682 C CA . ASP A 1 86 ? 0.786 0.896 14.799 1.00 85.44 86 ASP A CA 1
ATOM 683 C C . ASP A 1 86 ? 0.057 0.105 13.697 1.00 85.44 86 ASP A C 1
ATOM 685 O O . ASP A 1 86 ? 0.691 -0.443 12.788 1.00 85.44 86 ASP A O 1
ATOM 689 N N . LEU A 1 87 ? -1.279 0.076 13.757 1.00 90.75 87 LEU A N 1
ATOM 690 C CA . LEU A 1 87 ? -2.114 -0.404 12.654 1.00 90.75 87 LEU A CA 1
ATOM 691 C C . LEU A 1 87 ? -2.601 0.784 11.819 1.00 90.75 87 LEU A C 1
ATOM 693 O O . LEU A 1 87 ? -3.398 1.596 12.289 1.00 90.75 87 LEU A O 1
ATOM 697 N N . ASP A 1 88 ? -2.159 0.837 10.567 1.00 93.31 88 ASP A N 1
ATOM 698 C CA . ASP A 1 88 ? -2.537 1.874 9.611 1.00 93.31 88 ASP A CA 1
ATOM 699 C C . ASP A 1 88 ? -3.718 1.392 8.751 1.00 93.31 88 ASP A C 1
ATOM 701 O O . ASP A 1 88 ? -3.625 0.384 8.047 1.00 93.31 88 ASP A O 1
ATOM 705 N N . ILE A 1 89 ? -4.842 2.109 8.801 1.00 94.81 89 ILE A N 1
ATOM 706 C CA . ILE A 1 89 ? -6.051 1.831 8.017 1.00 94.81 89 ILE A CA 1
ATOM 707 C C . ILE A 1 89 ? -6.226 2.945 6.993 1.00 94.81 89 ILE A C 1
ATOM 709 O O . ILE A 1 89 ? -6.460 4.091 7.365 1.00 94.81 89 ILE A O 1
ATOM 713 N N . TYR A 1 90 ? -6.170 2.604 5.707 1.00 94.31 90 TYR A N 1
ATOM 714 C CA . TYR A 1 90 ? -6.356 3.558 4.616 1.00 94.31 90 TYR A CA 1
ATOM 715 C C . TYR A 1 90 ? -7.747 3.422 4.013 1.00 94.31 90 TYR A C 1
ATOM 717 O O . TYR A 1 90 ? -8.128 2.341 3.564 1.00 94.31 90 TYR A O 1
ATOM 725 N N . VAL A 1 91 ? -8.488 4.524 3.948 1.00 91.50 91 VAL A N 1
ATOM 726 C CA . VAL A 1 91 ? -9.826 4.562 3.343 1.00 91.50 91 VAL A CA 1
ATOM 727 C C . VAL A 1 91 ? -10.036 5.823 2.531 1.00 91.50 91 VAL A C 1
ATOM 729 O O . VAL A 1 91 ? -9.403 6.841 2.785 1.00 91.50 91 VAL A O 1
ATOM 732 N N . TRP A 1 92 ? -10.954 5.781 1.570 1.00 88.06 92 TRP A N 1
ATOM 733 C CA . TRP A 1 92 ? -11.464 7.013 0.973 1.00 88.06 92 TRP A CA 1
ATOM 734 C C . TRP A 1 92 ? -12.143 7.876 2.049 1.00 88.06 92 TRP A C 1
ATOM 736 O O . TRP A 1 92 ? -12.803 7.345 2.946 1.00 88.06 92 TRP A O 1
ATOM 746 N N . CYS A 1 93 ? -11.964 9.197 1.984 1.00 85.75 93 CYS A N 1
ATOM 747 C CA . CYS A 1 93 ? -12.445 10.140 2.993 1.00 85.75 93 CYS A CA 1
ATOM 748 C C . CYS A 1 93 ? -13.956 10.035 3.239 1.00 85.75 93 CYS A C 1
ATOM 750 O O . CYS A 1 93 ? -14.361 10.096 4.399 1.00 85.75 93 CYS A O 1
ATOM 752 N N . GLY A 1 94 ? -14.761 9.746 2.209 1.00 80.94 94 GLY A N 1
ATOM 753 C CA . GLY A 1 94 ? -16.203 9.516 2.356 1.00 80.94 94 GLY A CA 1
ATOM 754 C C . GLY A 1 94 ? -16.561 8.331 3.268 1.00 80.94 94 GLY A C 1
ATOM 755 O O . GLY A 1 94 ? -17.607 8.336 3.909 1.00 80.94 94 GLY A O 1
ATOM 756 N N . TYR A 1 95 ? -15.662 7.352 3.428 1.00 84.38 95 TYR A N 1
ATOM 757 C CA . TYR A 1 95 ? -15.821 6.249 4.388 1.00 84.38 95 TYR A CA 1
ATOM 758 C C . TYR A 1 95 ? -15.120 6.491 5.732 1.00 84.38 95 TYR A C 1
ATOM 760 O O . TYR A 1 95 ? -15.311 5.712 6.671 1.00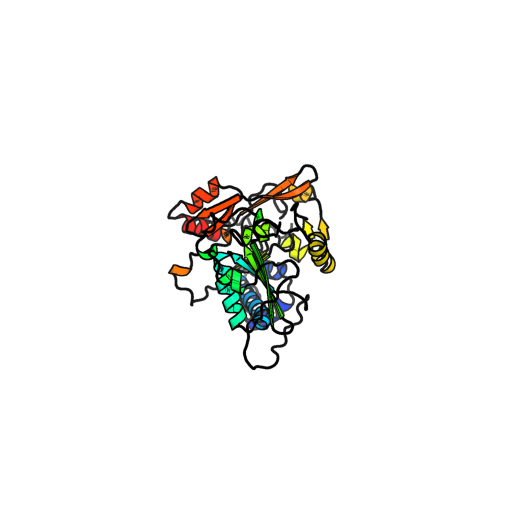 84.38 95 TYR A O 1
ATOM 768 N N . GLY A 1 96 ? -14.336 7.566 5.868 1.00 88.00 96 GLY A N 1
ATOM 769 C CA . GLY A 1 96 ? -13.578 7.876 7.083 1.00 88.00 96 GLY A CA 1
ATOM 770 C C . GLY A 1 96 ? -14.468 7.954 8.325 1.00 88.00 96 GLY A C 1
ATOM 771 O O . GLY A 1 96 ? -14.146 7.368 9.359 1.00 88.00 96 GLY A O 1
ATOM 772 N N . GLN A 1 97 ? -15.637 8.589 8.205 1.00 87.00 97 GLN A N 1
ATOM 773 C CA . GLN A 1 97 ? -16.613 8.675 9.292 1.00 87.00 97 GLN A CA 1
ATOM 774 C C . GLN A 1 97 ? -17.116 7.295 9.735 1.00 87.00 97 GLN A C 1
ATOM 776 O O . GLN A 1 97 ? -17.182 7.016 10.934 1.00 87.00 97 GLN A O 1
ATOM 781 N N . VAL A 1 98 ? -17.505 6.441 8.782 1.00 88.38 98 VAL A N 1
ATOM 782 C CA . VAL A 1 98 ? -18.060 5.110 9.072 1.00 88.38 98 VAL A CA 1
ATOM 783 C C . VAL A 1 98 ? -17.031 4.274 9.826 1.00 88.38 98 VAL A C 1
ATOM 785 O O . VAL A 1 98 ? -17.348 3.694 10.867 1.00 88.38 98 VAL A O 1
ATOM 788 N N . ILE A 1 99 ? -15.783 4.281 9.353 1.00 91.44 99 ILE A N 1
ATOM 789 C CA . ILE A 1 99 ? -14.699 3.531 9.987 1.00 91.44 99 ILE A CA 1
ATOM 790 C C . ILE A 1 99 ? -14.344 4.101 11.356 1.00 91.44 99 ILE A C 1
ATOM 792 O O . ILE A 1 99 ? -14.247 3.338 12.312 1.00 91.44 99 ILE A O 1
ATOM 796 N N . GLY A 1 100 ? -14.215 5.418 11.516 1.00 92.00 100 GLY A N 1
ATOM 797 C CA . GLY A 1 100 ? -13.904 5.969 12.835 1.00 92.00 100 GLY A CA 1
ATOM 798 C C . GLY A 1 100 ? -15.027 5.748 13.855 1.00 92.00 100 GLY A C 1
ATOM 799 O O . GLY A 1 100 ? -14.741 5.400 14.998 1.00 92.00 100 GLY A O 1
ATOM 800 N N . LYS A 1 101 ? -16.308 5.816 13.454 1.00 90.69 101 LYS A N 1
ATOM 801 C CA . LYS A 1 101 ? -17.436 5.412 14.321 1.00 90.69 101 LYS A CA 1
ATOM 802 C C . LYS A 1 101 ? -17.356 3.933 14.708 1.00 90.69 101 LYS A C 1
ATOM 804 O O . LYS A 1 101 ? -17.640 3.591 15.856 1.00 90.69 101 LYS A O 1
ATOM 809 N N . PHE A 1 102 ? -16.967 3.059 13.779 1.00 92.38 102 PHE A N 1
ATOM 810 C CA . PHE A 1 102 ? -16.706 1.650 14.077 1.00 92.38 102 PHE A CA 1
ATOM 811 C C . PHE A 1 102 ? -15.581 1.490 15.114 1.00 92.38 102 PHE A C 1
ATOM 813 O O . PHE A 1 102 ? -15.776 0.787 16.104 1.00 92.38 102 PHE A O 1
ATOM 820 N N . LEU A 1 103 ? -14.458 2.199 14.959 1.00 93.94 103 LEU A N 1
ATOM 821 C CA . LEU A 1 103 ? -13.353 2.175 15.926 1.00 93.94 103 LEU A CA 1
ATOM 822 C C . LEU A 1 103 ? -13.802 2.649 17.316 1.00 93.94 103 LEU A C 1
ATOM 824 O O . LEU A 1 103 ? -13.491 2.005 18.318 1.00 93.94 103 LEU A O 1
ATOM 828 N N . MET A 1 104 ? -14.598 3.719 17.385 1.00 92.06 104 MET A N 1
ATOM 829 C CA . MET A 1 104 ? -15.157 4.206 18.650 1.00 92.06 104 MET A CA 1
ATOM 830 C C . MET A 1 104 ? -16.055 3.164 19.327 1.00 92.06 104 MET A C 1
ATOM 832 O O . MET A 1 104 ? -15.939 2.938 20.530 1.00 92.06 104 MET A O 1
ATOM 836 N N . ARG A 1 105 ? -16.903 2.462 18.561 1.00 91.12 105 ARG A N 1
ATOM 837 C CA . ARG A 1 105 ? -17.718 1.345 19.078 1.00 91.12 105 ARG A CA 1
ATOM 838 C C . ARG A 1 105 ? -16.867 0.161 19.544 1.00 91.12 105 ARG A C 1
ATOM 840 O O . ARG A 1 105 ? -17.251 -0.515 20.491 1.00 91.12 105 ARG A O 1
ATOM 847 N N . ALA A 1 106 ? -15.707 -0.058 18.926 1.00 90.50 106 ALA A N 1
ATOM 848 C CA . ALA A 1 106 ? -14.722 -1.056 19.348 1.00 90.50 106 ALA A CA 1
ATOM 849 C C . ALA A 1 106 ? -13.898 -0.630 20.587 1.00 90.50 106 ALA A C 1
ATOM 851 O O . ALA A 1 106 ? -12.969 -1.339 20.989 1.00 90.50 106 ALA A O 1
ATOM 852 N N . GLY A 1 107 ? -14.225 0.512 21.203 1.00 92.88 107 GLY A N 1
ATOM 853 C CA . GLY A 1 107 ? -13.612 1.002 22.438 1.00 92.88 107 GLY A CA 1
ATOM 854 C C . GLY A 1 107 ? -12.387 1.892 22.235 1.00 92.88 107 GLY A C 1
ATOM 855 O O . GLY A 1 107 ? -11.662 2.132 23.197 1.00 92.88 107 GLY A O 1
ATOM 856 N N . TYR A 1 108 ? -12.130 2.366 21.013 1.00 94.38 108 TYR A N 1
ATOM 857 C CA . TYR A 1 108 ? -11.067 3.336 20.765 1.00 94.38 108 TYR A CA 1
ATOM 858 C C . TYR A 1 108 ? -11.521 4.769 21.046 1.00 94.38 108 TYR A C 1
ATOM 860 O O . TYR A 1 108 ? -12.659 5.149 20.774 1.00 94.38 108 TYR A O 1
ATOM 868 N N . THR A 1 109 ? -10.599 5.603 21.517 1.00 94.06 109 THR A N 1
ATOM 869 C CA . THR A 1 109 ? -10.794 7.046 21.666 1.00 94.06 109 THR A CA 1
ATOM 870 C C . THR A 1 109 ? -9.915 7.804 20.680 1.00 94.06 109 THR A C 1
ATOM 872 O O . THR A 1 109 ? -8.753 7.463 20.462 1.00 94.06 109 THR A O 1
ATOM 875 N N . HIS A 1 110 ? -10.482 8.832 20.053 1.00 93.81 110 HIS A N 1
ATOM 876 C CA . HIS A 1 110 ? -9.737 9.700 19.148 1.00 93.81 110 HIS A CA 1
ATOM 877 C C . HIS A 1 110 ? -8.838 10.666 19.936 1.00 93.81 110 HIS A C 1
ATOM 879 O O . HIS A 1 110 ? -9.303 11.291 20.893 1.00 93.81 110 HIS A O 1
ATOM 885 N N . SER A 1 111 ? -7.585 10.836 19.508 1.00 90.69 111 SER A N 1
ATOM 886 C CA . SER A 1 111 ? -6.654 11.838 20.038 1.00 90.69 111 SER A CA 1
ATOM 887 C C . SER A 1 111 ? -6.271 12.855 18.958 1.00 90.69 111 SER A C 1
ATOM 889 O O . SER A 1 111 ? -5.921 12.499 17.835 1.00 90.69 111 SER A O 1
ATOM 891 N N . LEU A 1 112 ? -6.337 14.145 19.299 1.00 87.62 112 LEU A N 1
ATOM 892 C CA . LEU A 1 112 ? -5.932 15.223 18.394 1.00 87.62 112 LEU A CA 1
ATOM 893 C C . LEU A 1 112 ? -4.413 15.235 18.213 1.00 87.62 112 LEU A C 1
ATOM 895 O O . LEU A 1 112 ? -3.660 15.149 19.189 1.00 87.62 112 LEU A O 1
ATOM 899 N N . ARG A 1 113 ? -3.954 15.416 16.972 1.00 83.25 113 ARG A N 1
ATOM 900 C CA . ARG A 1 113 ? -2.545 15.732 16.699 1.00 83.25 113 ARG A CA 1
ATOM 901 C C . ARG A 1 113 ? -2.274 17.213 16.959 1.00 83.25 113 ARG A C 1
ATOM 903 O O . ARG A 1 113 ? -3.176 18.041 16.881 1.00 83.25 113 ARG A O 1
ATOM 910 N N . LYS A 1 114 ? -1.014 17.556 17.248 1.00 79.75 114 LYS A N 1
ATOM 911 C CA . LYS A 1 114 ? -0.600 18.944 17.546 1.00 79.75 114 LYS A CA 1
ATOM 912 C C . LYS A 1 114 ? -0.913 19.921 16.405 1.00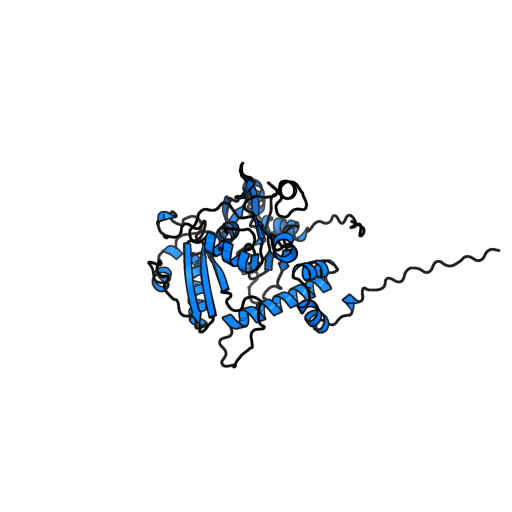 79.75 114 LYS A C 1
ATOM 914 O O . LYS A 1 114 ? -1.120 21.099 16.658 1.00 79.75 114 LYS A O 1
ATOM 919 N N . ASP A 1 115 ? -0.906 19.431 15.172 1.00 74.25 115 ASP A N 1
ATOM 920 C CA . ASP A 1 115 ? -1.112 20.174 13.930 1.00 74.25 115 ASP A CA 1
ATOM 921 C C . ASP A 1 115 ? -2.525 20.010 13.342 1.00 74.25 115 ASP A C 1
ATOM 923 O O . ASP A 1 115 ? -2.824 20.586 12.295 1.00 74.25 115 ASP A O 1
ATOM 927 N N . GLN A 1 116 ? -3.402 19.251 14.003 1.00 79.19 116 GLN A N 1
ATOM 928 C CA . GLN A 1 116 ? -4.743 18.968 13.506 1.00 79.19 116 GLN A CA 1
ATOM 929 C C . GLN A 1 116 ? -5.736 20.034 13.972 1.00 79.19 116 GLN A C 1
ATOM 931 O O . GLN A 1 116 ? -5.920 20.250 15.170 1.00 79.19 116 GLN A O 1
ATOM 936 N N . LYS A 1 117 ? -6.362 20.715 13.005 1.00 72.50 117 LYS A N 1
ATOM 937 C CA . LYS A 1 117 ? -7.276 21.839 13.261 1.00 72.50 117 LYS A CA 1
ATOM 938 C C . LYS A 1 117 ? -8.667 21.389 13.710 1.00 72.50 117 LYS A C 1
ATOM 940 O O . LYS A 1 117 ? -9.275 22.051 14.544 1.00 72.50 117 LYS A O 1
ATOM 945 N N . GLU A 1 118 ? -9.158 20.283 13.159 1.00 76.75 118 GLU A N 1
ATOM 946 C CA . GLU A 1 118 ? -10.529 19.804 13.355 1.00 76.75 118 GLU A CA 1
ATOM 947 C C . GLU A 1 118 ? -10.575 18.585 14.277 1.00 76.75 118 GLU A C 1
ATOM 949 O O . GLU A 1 118 ? -9.666 17.750 14.291 1.00 76.75 118 GLU A O 1
ATOM 954 N N . ARG A 1 119 ? -11.658 18.441 15.048 1.00 81.38 119 ARG A N 1
ATOM 955 C CA . ARG A 1 119 ? -11.916 17.190 15.768 1.00 81.38 119 ARG A CA 1
ATOM 956 C C . ARG A 1 119 ? -12.535 16.185 14.810 1.00 81.38 119 ARG A C 1
ATOM 958 O O . ARG A 1 119 ? -13.314 16.545 13.936 1.00 81.38 119 ARG A O 1
ATOM 965 N N . PHE A 1 120 ? -12.287 14.899 15.049 1.00 81.12 120 PHE A N 1
ATOM 966 C CA . PHE A 1 120 ? -12.910 13.836 14.255 1.00 81.12 120 PHE A CA 1
ATOM 967 C C . PHE A 1 120 ? -14.450 13.923 14.235 1.00 81.12 120 PHE A C 1
ATOM 969 O O . PHE A 1 120 ? -15.078 13.600 13.231 1.00 81.12 120 PHE A O 1
ATOM 976 N N . GLY A 1 121 ? -15.064 14.389 15.330 1.00 73.50 121 GLY A N 1
ATOM 977 C CA . GLY A 1 121 ? -16.507 14.640 15.397 1.00 73.50 121 GLY A CA 1
ATOM 978 C C . GLY A 1 121 ? -16.989 15.724 14.426 1.00 73.50 121 GLY A C 1
ATOM 979 O O . GLY A 1 121 ? -18.065 15.568 13.858 1.00 73.50 121 GLY A O 1
ATOM 980 N N . ASP A 1 122 ? -16.173 16.750 14.182 1.00 74.38 122 ASP A N 1
ATOM 981 C CA . ASP A 1 122 ? -16.499 17.859 13.279 1.00 74.38 122 ASP A CA 1
ATOM 982 C C . ASP A 1 122 ? -16.352 17.413 11.814 1.00 74.38 122 ASP A C 1
ATOM 984 O O . ASP A 1 122 ? -17.249 17.636 11.000 1.00 74.38 122 ASP A O 1
ATOM 988 N N . PHE A 1 123 ? -15.292 16.649 11.510 1.00 73.38 123 PHE A N 1
ATOM 989 C CA . PHE A 1 123 ? -15.124 15.951 10.227 1.00 73.38 123 PHE A CA 1
ATOM 990 C C . PHE A 1 123 ? -16.320 15.042 9.909 1.00 73.38 123 PHE A C 1
ATOM 992 O O . PHE A 1 123 ? -16.807 15.005 8.782 1.00 73.38 123 PHE A O 1
ATOM 999 N N . CYS A 1 124 ? -16.840 14.341 10.920 1.00 65.12 124 CYS A N 1
ATOM 1000 C CA . CYS A 1 124 ? -18.031 13.503 10.803 1.00 65.12 124 CYS A CA 1
ATOM 1001 C C . CYS A 1 124 ? -19.315 14.293 10.490 1.00 65.12 124 CYS A C 1
ATOM 1003 O O . CYS A 1 124 ? -20.267 13.706 9.981 1.00 65.12 124 CYS A O 1
ATOM 1005 N N . SER A 1 125 ? -19.393 15.572 10.846 1.00 61.78 125 SER A N 1
ATOM 1006 C CA . SER A 1 125 ? -20.572 16.411 10.594 1.00 61.78 125 SER A CA 1
ATOM 1007 C C . SER A 1 125 ? -20.473 17.258 9.325 1.00 61.78 125 SER A C 1
ATOM 1009 O O . SER A 1 125 ? -21.451 17.907 8.969 1.00 61.78 125 SER A O 1
ATOM 1011 N N . GLY A 1 126 ? -19.311 17.283 8.669 1.00 63.91 126 GLY A N 1
ATOM 1012 C CA . GLY A 1 126 ? -19.073 18.127 7.502 1.00 63.91 126 GLY A CA 1
ATOM 1013 C C . GLY A 1 126 ? -19.748 17.631 6.219 1.00 63.91 126 GLY A C 1
ATOM 1014 O O . GLY A 1 126 ? -19.985 16.437 6.032 1.00 63.91 126 GLY A O 1
ATOM 1015 N N . GLU A 1 127 ? -19.952 18.562 5.285 1.00 60.28 127 GLU A N 1
ATOM 1016 C CA . GLU A 1 127 ? -20.492 18.351 3.925 1.00 60.28 127 GLU A CA 1
ATOM 1017 C C . GLU A 1 127 ? -19.588 17.479 3.023 1.00 60.28 127 GLU A C 1
ATOM 1019 O O . GLU A 1 127 ? -19.892 17.217 1.863 1.00 60.28 127 GLU A O 1
ATOM 1024 N N . TYR A 1 128 ? -18.464 16.976 3.544 1.00 60.97 128 TYR A N 1
ATOM 1025 C CA . TYR A 1 128 ? -17.513 16.131 2.815 1.00 60.97 128 TYR A CA 1
ATOM 1026 C C . TYR A 1 128 ? -18.104 14.806 2.325 1.00 60.97 128 TYR A C 1
ATOM 1028 O O . TYR A 1 128 ? -17.537 14.187 1.428 1.00 60.97 128 TYR A O 1
ATOM 1036 N N . SER A 1 129 ? -19.216 14.366 2.916 1.00 55.81 129 SER A N 1
ATOM 1037 C CA . SER A 1 129 ? -19.942 13.169 2.480 1.00 55.81 129 SER A CA 1
ATOM 1038 C C . SER A 1 129 ? -20.681 13.361 1.150 1.00 55.81 129 SER A C 1
ATOM 1040 O O . SER A 1 129 ? -20.863 12.381 0.428 1.00 55.81 129 SER A O 1
ATOM 1042 N N . ASP A 1 130 ? -21.016 14.603 0.784 1.00 57.88 130 ASP A N 1
ATOM 1043 C CA . ASP A 1 130 ? -21.740 14.927 -0.452 1.00 57.88 130 ASP A CA 1
ATOM 1044 C C . ASP A 1 130 ? -20.799 15.171 -1.645 1.00 57.88 130 ASP A C 1
ATOM 1046 O O . ASP A 1 130 ? -21.205 15.122 -2.810 1.00 57.88 130 ASP A O 1
ATOM 1050 N N . LEU A 1 131 ? -19.509 15.397 -1.377 1.00 60.31 131 LEU A N 1
ATOM 1051 C CA . LEU A 1 131 ? -18.496 15.574 -2.411 1.00 60.31 131 LEU A CA 1
ATOM 1052 C C . LEU A 1 131 ? -18.039 14.210 -2.935 1.00 60.31 131 LEU A C 1
ATOM 1054 O O . LEU A 1 131 ? -17.304 13.471 -2.280 1.00 60.31 131 LEU A O 1
ATOM 1058 N N . GLY A 1 132 ? -18.456 13.883 -4.160 1.00 60.78 132 GLY A N 1
ATOM 1059 C CA . GLY A 1 132 ? -17.982 12.687 -4.855 1.00 60.78 132 GLY A CA 1
ATOM 1060 C C . GLY A 1 132 ? -16.443 12.642 -4.971 1.00 60.78 132 GLY A C 1
ATOM 1061 O O . GLY A 1 132 ? -15.794 13.690 -4.974 1.00 60.78 132 GLY A O 1
ATOM 1062 N N . PRO A 1 133 ? -15.834 11.451 -5.139 1.00 61.34 133 PRO A N 1
ATOM 1063 C CA . PRO A 1 133 ? -14.378 11.252 -5.074 1.00 61.34 133 PRO A CA 1
ATOM 1064 C C . PRO A 1 133 ? -13.536 12.125 -6.022 1.00 61.34 133 PRO A C 1
ATOM 1066 O O . PRO A 1 133 ? -12.362 12.369 -5.758 1.00 61.34 133 PRO A O 1
ATOM 1069 N N . LEU A 1 134 ? -14.110 12.563 -7.147 1.00 64.62 134 LEU A N 1
ATOM 1070 C CA . LEU A 1 134 ? -13.441 13.401 -8.151 1.00 64.62 134 LEU A CA 1
ATOM 1071 C C . LEU A 1 134 ? -13.633 14.909 -7.922 1.00 64.62 134 LEU A C 1
ATOM 1073 O O . LEU A 1 134 ? -12.883 15.700 -8.483 1.00 64.62 134 LEU A O 1
ATOM 1077 N N . ASN A 1 135 ? -14.599 15.302 -7.090 1.00 61.66 135 ASN A N 1
ATOM 1078 C CA . ASN A 1 135 ? -14.976 16.699 -6.847 1.00 61.66 135 ASN A CA 1
ATOM 1079 C C . ASN A 1 135 ? -14.360 17.252 -5.551 1.00 61.66 135 ASN A C 1
ATOM 1081 O O . ASN A 1 135 ? -14.827 18.255 -5.014 1.00 61.66 135 ASN A O 1
ATOM 1085 N N . TRP A 1 136 ? -13.329 16.585 -5.022 1.00 62.66 136 TRP A N 1
ATOM 1086 C CA . TRP A 1 136 ? -12.669 17.005 -3.791 1.00 62.66 136 TRP A CA 1
ATOM 1087 C C . TRP A 1 136 ? -11.905 18.328 -4.000 1.00 62.66 136 TRP A C 1
ATOM 1089 O O . TRP A 1 136 ? -11.138 18.432 -4.964 1.00 62.66 136 TRP A O 1
ATOM 1099 N N . PRO A 1 137 ? -12.070 19.332 -3.115 1.00 56.69 137 PRO A N 1
ATOM 1100 C CA . PRO A 1 137 ? -11.440 20.639 -3.266 1.00 56.69 137 PRO A CA 1
ATOM 1101 C C . PRO A 1 137 ? -9.908 20.563 -3.229 1.00 56.69 137 PRO A C 1
ATOM 1103 O O . PRO A 1 137 ? -9.309 19.583 -2.773 1.00 56.69 137 PRO A O 1
ATOM 1106 N N . SER A 1 138 ? -9.270 21.618 -3.745 1.00 53.31 138 SER A N 1
ATOM 1107 C CA . SER A 1 138 ? -7.823 21.656 -3.968 1.00 53.31 138 SER A CA 1
ATOM 1108 C C . SER A 1 138 ? -7.012 21.378 -2.680 1.00 53.31 138 SER A C 1
ATOM 1110 O O . SER A 1 138 ? -7.498 21.571 -1.560 1.00 53.31 138 SER A O 1
ATOM 1112 N N . PRO A 1 139 ? -5.748 20.925 -2.808 1.00 48.28 139 PRO A N 1
ATOM 1113 C CA . PRO A 1 139 ? -4.894 20.543 -1.679 1.00 48.28 139 PRO A CA 1
ATOM 1114 C C . PRO A 1 139 ? -4.677 21.613 -0.599 1.00 48.28 139 PRO A C 1
ATOM 1116 O O . PRO A 1 139 ? -4.256 21.257 0.500 1.00 48.28 139 PRO A O 1
ATOM 1119 N N . GLU A 1 140 ? -4.957 22.882 -0.894 1.00 48.19 140 GLU A N 1
ATOM 1120 C CA . GLU A 1 140 ? -4.697 24.032 -0.020 1.00 48.19 140 GLU A CA 1
ATOM 1121 C C . GLU A 1 140 ? -5.536 24.015 1.273 1.00 48.19 140 GLU A C 1
ATOM 1123 O O . GLU A 1 140 ? -5.133 24.603 2.275 1.00 48.19 140 GLU A O 1
ATOM 1128 N N . VAL A 1 141 ? -6.659 23.286 1.296 1.00 48.72 141 VAL A N 1
ATOM 1129 C CA . VAL A 1 141 ? -7.613 23.295 2.421 1.00 48.72 141 VAL A CA 1
ATOM 1130 C C . VAL A 1 141 ? -7.169 22.422 3.612 1.00 48.72 141 VAL A C 1
ATOM 1132 O O . VAL A 1 141 ? -7.428 22.778 4.759 1.00 48.72 141 VAL A O 1
ATOM 1135 N N . PHE A 1 142 ? -6.444 21.315 3.393 1.00 48.84 142 PHE A N 1
ATOM 1136 C CA . PHE A 1 142 ? -6.296 20.250 4.413 1.00 48.84 142 PHE A CA 1
ATOM 1137 C C . PHE A 1 142 ? -4.934 20.164 5.117 1.00 48.84 142 PHE A C 1
ATOM 1139 O O . PHE A 1 142 ? -4.685 19.230 5.872 1.00 48.84 142 PHE A O 1
ATOM 1146 N N . GLY A 1 143 ? -4.030 21.124 4.905 1.00 44.75 143 GLY A N 1
ATOM 1147 C CA . GLY A 1 143 ? -2.811 21.275 5.719 1.00 44.75 143 GLY A CA 1
ATOM 1148 C C . GLY A 1 143 ? -1.775 20.138 5.648 1.00 44.75 143 GLY A C 1
ATOM 1149 O O . GLY A 1 143 ? -0.714 20.265 6.262 1.00 44.75 143 GLY A O 1
ATOM 1150 N N . TYR A 1 144 ? -2.031 19.060 4.894 1.00 49.97 144 TYR A N 1
ATOM 1151 C CA . TYR A 1 144 ? -1.103 17.946 4.708 1.00 49.97 144 TYR A CA 1
ATOM 1152 C C . TYR A 1 144 ? -0.638 17.831 3.248 1.00 49.97 144 TYR A C 1
ATOM 1154 O O . TYR A 1 144 ? -1.408 17.533 2.336 1.00 49.97 144 TYR A O 1
ATOM 1162 N N . GLU A 1 145 ? 0.662 18.035 3.031 1.00 56.38 145 GLU A N 1
ATOM 1163 C CA . GLU A 1 145 ? 1.334 18.038 1.718 1.00 56.38 145 GLU A CA 1
ATOM 1164 C C . GLU A 1 145 ? 1.716 16.625 1.224 1.00 56.38 145 GLU A C 1
ATOM 1166 O O . GLU A 1 145 ? 2.674 16.460 0.474 1.00 56.38 145 GLU A O 1
ATOM 1171 N N . CYS A 1 146 ? 1.004 15.576 1.650 1.00 63.34 146 CYS A N 1
ATOM 1172 C CA . CYS A 1 146 ? 1.231 14.216 1.146 1.00 63.34 146 CYS A CA 1
ATOM 1173 C C . CYS A 1 146 ? 0.230 13.920 0.027 1.00 63.34 146 CYS A C 1
ATOM 1175 O O . CYS A 1 146 ? -0.979 14.088 0.212 1.00 63.34 146 CYS A O 1
ATOM 1177 N N . ARG A 1 147 ? 0.731 13.510 -1.148 1.00 75.38 147 ARG A N 1
ATOM 1178 C CA . ARG A 1 147 ? -0.091 13.259 -2.343 1.00 75.38 147 ARG A CA 1
ATOM 1179 C C . ARG A 1 147 ? -1.205 12.257 -2.021 1.00 75.38 147 ARG A C 1
ATOM 1181 O O . ARG A 1 147 ? -0.953 11.175 -1.503 1.00 75.38 147 ARG A O 1
ATOM 1188 N N . GLY A 1 148 ? -2.444 12.661 -2.283 1.00 81.88 148 GLY A N 1
ATOM 1189 C CA . GLY A 1 148 ? -3.637 11.843 -2.064 1.00 81.88 148 GLY A CA 1
ATOM 1190 C C . GLY A 1 148 ? -4.167 11.778 -0.629 1.00 81.88 148 GLY A C 1
ATOM 1191 O O . GLY A 1 148 ? -5.307 11.357 -0.457 1.00 81.88 148 GLY A O 1
ATOM 1192 N N . MET A 1 149 ? -3.426 12.214 0.397 1.00 86.88 149 MET A N 1
ATOM 1193 C CA . MET A 1 149 ? -3.903 12.143 1.784 1.00 86.88 149 MET A CA 1
ATOM 1194 C C . MET A 1 149 ? -4.764 13.353 2.148 1.00 86.88 149 MET A C 1
ATOM 1196 O O . MET A 1 149 ? -4.385 14.492 1.876 1.00 86.88 149 MET A O 1
ATOM 1200 N N . ALA A 1 150 ? -5.929 13.098 2.743 1.00 85.81 150 ALA A N 1
ATOM 1201 C CA . ALA A 1 150 ? -6.822 14.113 3.288 1.00 85.81 150 ALA A CA 1
ATOM 1202 C C . ALA A 1 150 ? -6.432 14.434 4.737 1.00 85.81 150 ALA A C 1
ATOM 1204 O O . ALA A 1 150 ? -6.038 15.560 5.014 1.00 85.81 150 ALA A O 1
ATOM 1205 N N . ASP A 1 151 ? -6.456 13.440 5.629 1.00 87.56 151 ASP A N 1
ATOM 1206 C CA . ASP A 1 151 ? -6.029 13.592 7.027 1.00 87.56 151 ASP A CA 1
ATOM 1207 C C . ASP A 1 151 ? -5.652 12.236 7.664 1.00 87.56 151 ASP A C 1
ATOM 1209 O O . ASP A 1 151 ? -5.966 11.167 7.126 1.00 87.56 151 ASP A O 1
ATOM 1213 N N . VAL A 1 152 ? -4.994 12.287 8.824 1.00 90.56 152 VAL A N 1
ATOM 1214 C CA . VAL A 1 152 ? -4.649 11.153 9.689 1.00 90.56 152 VAL A CA 1
ATOM 1215 C C . VAL A 1 152 ? -5.298 11.349 11.054 1.00 90.56 152 VAL A C 1
ATOM 1217 O O . VAL A 1 152 ? -5.034 12.334 11.746 1.00 90.56 152 VAL A O 1
ATOM 1220 N N . TRP A 1 153 ? -6.094 10.369 11.462 1.00 92.62 153 TRP A N 1
ATOM 1221 C CA . TRP A 1 153 ? -6.839 10.371 12.715 1.00 92.62 153 TRP A CA 1
ATOM 1222 C C . TRP A 1 153 ? -6.273 9.309 13.655 1.00 92.62 153 TRP A C 1
ATOM 1224 O O . TRP A 1 153 ? -6.248 8.122 13.322 1.00 92.62 153 TRP A O 1
ATOM 1234 N N . ASN A 1 154 ? -5.820 9.728 14.835 1.00 94.38 154 ASN A N 1
ATOM 1235 C CA . ASN A 1 154 ? -5.224 8.821 15.809 1.00 94.38 154 ASN A CA 1
ATOM 1236 C C . ASN A 1 154 ? -6.308 8.238 16.719 1.00 94.38 154 ASN A C 1
ATOM 1238 O O . ASN A 1 154 ? -7.041 8.980 17.372 1.00 94.38 154 ASN A O 1
ATOM 1242 N N . PHE A 1 155 ? -6.370 6.914 16.812 1.00 94.44 155 PHE A N 1
ATOM 1243 C CA . PHE A 1 155 ? -7.282 6.185 17.687 1.00 94.44 155 PHE A CA 1
ATOM 1244 C C . PHE A 1 155 ? -6.491 5.333 18.677 1.00 94.44 155 PHE A C 1
ATOM 1246 O O . PHE A 1 155 ? -5.612 4.570 18.281 1.00 94.44 155 PHE A O 1
ATOM 1253 N N . HIS A 1 156 ? -6.823 5.423 19.964 1.00 93.81 156 HIS A N 1
ATOM 1254 C CA . HIS A 1 156 ? -6.126 4.711 21.036 1.00 93.81 156 HIS A CA 1
ATOM 1255 C C . HIS A 1 156 ? -7.063 3.824 21.852 1.00 93.81 156 HIS A C 1
ATOM 1257 O O . HIS A 1 156 ? -8.195 4.206 22.141 1.00 93.81 156 HIS A O 1
ATOM 1263 N N . ARG A 1 157 ? -6.571 2.653 22.261 1.00 92.06 157 ARG A N 1
ATOM 1264 C CA . ARG A 1 157 ? -7.232 1.751 23.211 1.00 92.06 157 ARG A CA 1
ATOM 1265 C C . ARG A 1 157 ? -6.171 1.030 24.040 1.00 92.06 157 ARG A C 1
ATOM 1267 O O . ARG A 1 157 ? -5.596 0.044 23.588 1.00 92.06 157 ARG A O 1
ATOM 1274 N N . GLY A 1 158 ? -5.903 1.535 25.244 1.00 88.94 158 GLY A N 1
ATOM 1275 C CA . GLY A 1 158 ? -4.782 1.059 26.060 1.00 88.94 158 GLY A CA 1
ATOM 1276 C C . GLY A 1 158 ? -3.439 1.349 25.384 1.00 88.94 158 GLY A C 1
ATOM 1277 O O . GLY A 1 158 ? -3.178 2.488 25.004 1.00 88.94 158 GLY A O 1
ATOM 1278 N N . ASP A 1 159 ? -2.620 0.313 25.210 1.00 87.00 159 ASP A N 1
ATOM 1279 C CA . ASP A 1 159 ? -1.343 0.343 24.484 1.00 87.00 159 ASP A CA 1
ATOM 1280 C C . ASP A 1 159 ? -1.517 0.290 22.955 1.00 87.00 159 ASP A C 1
ATOM 1282 O O . ASP A 1 159 ? -0.562 0.508 22.213 1.00 87.00 159 ASP A O 1
ATOM 1286 N N . LYS A 1 160 ? -2.727 0.000 22.457 1.00 88.56 160 LYS A N 1
ATOM 1287 C CA . LYS A 1 160 ? -2.983 -0.125 21.020 1.00 88.56 160 LYS A CA 1
ATOM 1288 C C . LYS A 1 160 ? -3.275 1.222 20.388 1.00 88.56 160 LYS A C 1
ATOM 1290 O O . LYS A 1 160 ? -4.118 1.984 20.867 1.00 88.56 160 LYS A O 1
ATOM 1295 N N . LYS A 1 161 ? -2.640 1.457 19.244 1.00 91.75 161 LYS A N 1
ATOM 1296 C CA . LYS A 1 161 ? -2.824 2.642 18.413 1.00 91.75 161 LYS A CA 1
ATOM 1297 C C . LYS A 1 161 ? -3.201 2.239 16.989 1.00 91.75 161 LYS A C 1
ATOM 1299 O O . LYS A 1 161 ? -2.562 1.382 16.381 1.00 91.75 161 LYS A O 1
ATOM 1304 N N . ILE A 1 162 ? -4.260 2.860 16.483 1.00 94.38 162 ILE A N 1
ATOM 1305 C CA . ILE A 1 162 ? -4.706 2.767 15.094 1.00 94.38 162 ILE A CA 1
ATOM 1306 C C . ILE A 1 162 ? -4.575 4.154 14.475 1.00 94.38 162 ILE A C 1
ATOM 1308 O O . ILE A 1 162 ? -5.048 5.139 15.045 1.00 94.38 162 ILE A O 1
ATOM 1312 N N . LEU A 1 163 ? -3.954 4.229 13.304 1.00 94.00 163 LEU A N 1
ATOM 1313 C CA . LEU A 1 163 ? -3.980 5.415 12.461 1.00 94.00 163 LEU A CA 1
ATOM 1314 C C . LEU A 1 163 ? -5.034 5.199 11.381 1.00 94.00 163 LEU A C 1
ATOM 1316 O O . LEU A 1 163 ? -4.882 4.336 10.523 1.00 94.00 163 LEU A O 1
ATOM 1320 N N . LEU A 1 164 ? -6.115 5.971 11.419 1.00 94.69 164 LEU A N 1
ATOM 1321 C CA . LEU A 1 164 ? -7.073 6.020 10.321 1.00 94.69 164 LEU A CA 1
ATOM 1322 C C . LEU A 1 164 ? -6.623 7.108 9.347 1.00 94.69 164 LEU A C 1
ATOM 1324 O O . LEU A 1 164 ? -6.755 8.298 9.624 1.00 94.69 164 LEU A O 1
ATOM 1328 N N . ILE A 1 165 ? -6.081 6.694 8.209 1.00 93.06 165 ILE A N 1
ATOM 1329 C CA . ILE A 1 165 ? -5.646 7.574 7.133 1.00 93.06 165 ILE A CA 1
ATOM 1330 C C . ILE A 1 165 ? -6.759 7.688 6.096 1.00 93.06 165 ILE A C 1
ATOM 1332 O O . ILE A 1 165 ? -7.180 6.710 5.478 1.00 93.06 165 ILE A O 1
ATOM 1336 N N . THR A 1 166 ? -7.220 8.913 5.882 1.00 91.31 166 THR A N 1
ATOM 1337 C CA . THR A 1 166 ? -8.244 9.221 4.884 1.00 91.31 166 THR A CA 1
ATOM 1338 C C . THR A 1 166 ? -7.595 9.727 3.603 1.00 91.31 166 THR A C 1
ATOM 1340 O O . THR A 1 166 ? -6.713 10.584 3.632 1.00 91.31 166 THR A O 1
ATOM 1343 N N . ALA A 1 167 ? -8.021 9.188 2.467 1.00 89.94 167 ALA A N 1
ATOM 1344 C CA . ALA A 1 167 ? -7.569 9.563 1.138 1.00 89.94 167 ALA A CA 1
ATOM 1345 C C . ALA A 1 167 ? -8.575 10.490 0.467 1.00 89.94 167 ALA A C 1
ATOM 1347 O O . ALA A 1 167 ? -9.774 10.233 0.517 1.00 89.94 167 ALA A O 1
ATOM 1348 N N . LYS A 1 168 ? -8.078 11.519 -0.222 1.00 85.81 168 LYS A N 1
ATOM 1349 C CA . LYS A 1 168 ? -8.885 12.449 -1.026 1.00 85.81 168 LYS A CA 1
ATOM 1350 C C . LYS A 1 168 ? -9.654 11.708 -2.120 1.00 85.81 168 LYS A C 1
ATOM 1352 O O . LYS A 1 168 ? -10.816 11.996 -2.372 1.00 85.81 168 LYS A O 1
ATOM 1357 N N . ARG A 1 169 ? -8.990 10.733 -2.751 1.00 86.12 169 ARG A N 1
ATOM 1358 C CA . ARG A 1 169 ? -9.497 10.006 -3.922 1.00 86.12 169 ARG A CA 1
ATOM 1359 C C . ARG A 1 169 ? -9.480 8.499 -3.716 1.00 86.12 169 ARG A C 1
ATOM 1361 O O . ARG A 1 169 ? -10.530 7.879 -3.617 1.00 86.12 169 ARG A O 1
ATOM 1368 N N . THR A 1 170 ? -8.291 7.910 -3.592 1.00 89.56 170 THR A N 1
ATOM 1369 C CA . THR A 1 170 ? -8.129 6.468 -3.369 1.00 89.56 170 THR A CA 1
ATOM 1370 C C . THR A 1 170 ? -6.958 6.170 -2.431 1.00 89.56 170 THR A C 1
ATOM 1372 O O . THR A 1 170 ? -5.912 6.812 -2.547 1.00 89.56 170 THR A O 1
ATOM 1375 N N . PRO A 1 171 ? -7.081 5.189 -1.514 1.00 93.38 171 PRO A N 1
ATOM 1376 C CA . PRO A 1 171 ? -5.969 4.703 -0.696 1.00 93.38 171 PRO A CA 1
ATOM 1377 C C . PRO A 1 171 ? -4.697 4.381 -1.484 1.00 93.38 171 PRO A C 1
ATOM 1379 O O . PRO A 1 171 ? -3.592 4.638 -1.007 1.00 93.38 171 PRO A O 1
ATOM 1382 N N . MET A 1 172 ? -4.845 3.844 -2.700 1.00 94.31 172 MET A N 1
ATOM 1383 C CA . MET A 1 172 ? -3.702 3.435 -3.518 1.00 94.31 172 MET A CA 1
ATOM 1384 C C . MET A 1 172 ? -2.834 4.610 -3.958 1.00 94.31 172 MET A C 1
ATOM 1386 O O . MET A 1 172 ? -1.625 4.441 -4.072 1.00 94.31 172 MET A O 1
ATOM 1390 N N . GLU A 1 173 ? -3.405 5.806 -4.107 1.00 92.56 173 GLU A N 1
ATOM 1391 C CA . GLU A 1 173 ? -2.644 7.016 -4.425 1.00 92.56 173 GLU A CA 1
ATOM 1392 C C . GLU A 1 173 ? -1.652 7.348 -3.303 1.00 92.56 173 GLU A C 1
ATOM 1394 O O . GLU A 1 173 ? -0.499 7.684 -3.572 1.00 92.56 173 GLU A O 1
ATOM 1399 N N . ILE A 1 174 ? -2.073 7.195 -2.042 1.00 92.94 174 ILE A N 1
ATOM 1400 C CA . ILE A 1 174 ? -1.203 7.413 -0.879 1.00 92.94 174 ILE A CA 1
ATOM 1401 C C . ILE A 1 174 ? -0.118 6.338 -0.831 1.00 92.94 174 ILE A C 1
ATOM 1403 O O . ILE A 1 174 ? 1.057 6.653 -0.654 1.00 92.94 174 ILE A O 1
ATOM 1407 N N . ILE A 1 175 ? -0.504 5.071 -1.015 1.00 94.69 175 ILE A N 1
ATOM 1408 C CA . ILE A 1 175 ? 0.418 3.929 -0.953 1.00 94.69 175 ILE A CA 1
ATOM 1409 C C . ILE A 1 175 ? 1.505 4.049 -2.028 1.00 94.69 175 ILE A C 1
ATOM 1411 O O . ILE A 1 175 ? 2.684 3.867 -1.739 1.00 94.69 175 ILE A O 1
ATOM 1415 N N . LEU A 1 176 ? 1.141 4.407 -3.259 1.00 94.38 176 LEU A N 1
ATOM 1416 C CA . LEU A 1 176 ? 2.100 4.615 -4.348 1.00 94.38 176 LEU A CA 1
ATOM 1417 C C . LEU A 1 176 ? 2.953 5.884 -4.160 1.00 94.38 176 LEU A C 1
ATOM 1419 O O . LEU A 1 176 ? 4.011 6.003 -4.775 1.00 94.38 176 LEU A O 1
ATOM 1423 N N . SER A 1 177 ? 2.541 6.790 -3.267 1.00 91.81 177 SER A N 1
ATOM 1424 C CA . SER A 1 177 ? 3.241 8.037 -2.932 1.00 91.81 177 SER A CA 1
ATOM 1425 C C . SER A 1 177 ? 4.112 7.955 -1.671 1.00 91.81 177 SER A C 1
ATOM 1427 O O . SER A 1 177 ? 4.615 8.982 -1.202 1.00 91.81 177 SER A O 1
ATOM 1429 N N . PHE A 1 178 ? 4.322 6.766 -1.097 1.00 91.50 178 PHE A N 1
ATOM 1430 C CA . PHE A 1 178 ? 5.251 6.611 0.024 1.00 91.50 178 PHE A CA 1
ATOM 1431 C C . PHE A 1 178 ? 6.679 7.043 -0.335 1.00 91.50 178 PHE A C 1
ATOM 1433 O O . PHE A 1 178 ? 7.118 6.935 -1.474 1.00 91.50 178 PHE A O 1
ATOM 1440 N N . HIS A 1 179 ? 7.446 7.475 0.671 1.00 91.81 179 HIS A N 1
ATOM 1441 C CA . HIS A 1 179 ? 8.842 7.921 0.529 1.00 91.81 179 HIS A CA 1
ATOM 1442 C C . HIS A 1 179 ? 9.822 6.817 0.106 1.00 91.81 179 HIS A C 1
ATOM 1444 O O . HIS A 1 179 ? 10.974 7.108 -0.212 1.00 91.81 179 HIS A O 1
ATOM 1450 N N . SER A 1 180 ? 9.411 5.550 0.146 1.00 94.69 180 SER A N 1
ATOM 1451 C CA . SER A 1 180 ? 10.175 4.425 -0.386 1.00 94.69 180 SER A CA 1
ATOM 1452 C C . SER A 1 180 ? 9.258 3.276 -0.800 1.00 94.69 180 SER A C 1
ATOM 1454 O O . SER A 1 180 ? 8.081 3.250 -0.444 1.00 94.69 180 SER A O 1
ATOM 1456 N N . THR A 1 181 ? 9.797 2.297 -1.527 1.00 96.31 181 THR A N 1
ATOM 1457 C CA . THR A 1 181 ? 9.038 1.113 -1.967 1.00 96.31 181 THR A CA 1
ATOM 1458 C C . THR A 1 181 ? 8.795 0.074 -0.862 1.00 96.31 181 THR A C 1
ATOM 1460 O O . THR A 1 181 ? 7.940 -0.790 -1.024 1.00 96.31 181 THR A O 1
ATOM 1463 N N . ALA A 1 182 ? 9.509 0.143 0.270 1.00 95.12 182 ALA A N 1
ATOM 1464 C CA . ALA A 1 182 ? 9.364 -0.791 1.398 1.00 95.12 182 ALA A CA 1
ATOM 1465 C C . ALA A 1 182 ? 7.942 -0.851 2.006 1.00 95.12 182 ALA A C 1
ATOM 1467 O O . ALA A 1 182 ? 7.439 -1.959 2.205 1.00 95.12 182 ALA A O 1
ATOM 1468 N N . PRO A 1 183 ? 7.270 0.282 2.308 1.00 92.69 183 PRO A N 1
ATOM 1469 C CA . PRO A 1 183 ? 5.907 0.294 2.852 1.00 92.69 183 PRO A CA 1
ATOM 1470 C C . PRO A 1 183 ? 4.810 -0.111 1.862 1.00 92.69 183 PRO A C 1
ATOM 1472 O O . PRO A 1 183 ? 3.655 -0.185 2.268 1.00 92.69 183 PRO A O 1
ATOM 1475 N N . MET A 1 184 ? 5.117 -0.337 0.580 1.00 95.19 184 MET A N 1
ATOM 1476 C CA . MET A 1 184 ? 4.110 -0.544 -0.467 1.00 95.19 184 MET A CA 1
ATOM 1477 C C . MET A 1 184 ? 3.552 -1.976 -0.449 1.00 95.19 184 MET A C 1
ATOM 1479 O O . MET A 1 184 ? 3.721 -2.762 -1.383 1.00 95.19 184 MET A O 1
ATOM 1483 N N . ASN A 1 185 ? 2.896 -2.312 0.657 1.00 92.50 185 ASN A N 1
ATOM 1484 C CA . ASN A 1 185 ? 2.209 -3.568 0.911 1.00 92.50 185 ASN A CA 1
ATOM 1485 C C . ASN A 1 185 ? 0.785 -3.245 1.350 1.00 92.50 185 ASN A C 1
ATOM 1487 O O . ASN A 1 185 ? 0.567 -2.326 2.134 1.00 92.50 185 ASN A O 1
ATOM 1491 N N . VAL A 1 186 ? -0.185 -4.001 0.854 1.00 92.19 186 VAL A N 1
ATOM 1492 C CA . VAL A 1 186 ? -1.604 -3.734 1.061 1.00 92.19 186 VAL A CA 1
ATOM 1493 C C . VAL A 1 186 ? -2.282 -4.989 1.555 1.00 92.19 186 VAL A C 1
ATOM 1495 O O . VAL A 1 186 ? -2.071 -6.076 1.019 1.00 92.19 186 VAL A O 1
ATOM 1498 N N . ILE A 1 187 ? -3.136 -4.824 2.555 1.00 89.00 187 ILE A N 1
ATOM 1499 C CA . ILE A 1 187 ? -4.066 -5.855 2.989 1.00 89.00 187 ILE A CA 1
ATOM 1500 C C . ILE A 1 187 ? -5.467 -5.292 2.799 1.00 89.00 187 ILE A C 1
ATOM 1502 O O . ILE A 1 187 ? -5.784 -4.210 3.283 1.00 89.00 187 ILE A O 1
ATOM 1506 N N . SER A 1 188 ? -6.284 -6.015 2.047 1.00 86.75 188 SER A N 1
ATOM 1507 C CA . SER A 1 188 ? -7.670 -5.676 1.737 1.00 86.75 188 SER A CA 1
ATOM 1508 C C . SER A 1 188 ? -8.600 -6.789 2.220 1.00 86.75 188 SER A C 1
ATOM 1510 O O . SER A 1 188 ? -8.142 -7.818 2.716 1.00 86.75 188 SER A O 1
ATOM 1512 N N . HIS A 1 189 ? -9.909 -6.604 2.051 1.00 80.81 189 HIS A N 1
ATOM 1513 C CA . HIS A 1 189 ? -10.902 -7.604 2.449 1.00 80.81 189 HIS A CA 1
ATOM 1514 C C . HIS A 1 189 ? -10.747 -8.946 1.705 1.00 80.81 189 HIS A C 1
ATOM 1516 O O . HIS A 1 189 ? -11.098 -9.984 2.256 1.00 80.81 189 HIS A O 1
ATOM 1522 N N . SER A 1 190 ? -10.221 -8.934 0.475 1.00 78.62 190 SER A N 1
ATOM 1523 C CA . SER A 1 190 ? -10.154 -10.107 -0.409 1.00 78.62 190 SER A CA 1
ATOM 1524 C C . SER A 1 190 ? -8.734 -10.568 -0.731 1.00 78.62 190 SER A C 1
ATOM 1526 O O . SER A 1 190 ? -8.554 -11.660 -1.271 1.00 78.62 190 SER A O 1
ATOM 1528 N N . MET A 1 191 ? -7.706 -9.777 -0.415 1.00 84.12 191 MET A N 1
ATOM 1529 C CA . MET A 1 191 ? -6.318 -10.157 -0.685 1.00 84.12 191 MET A CA 1
ATOM 1530 C C . MET A 1 191 ? -5.281 -9.377 0.120 1.00 84.12 191 MET A C 1
ATOM 1532 O O . MET A 1 191 ? -5.492 -8.222 0.492 1.00 84.12 191 MET A O 1
ATOM 1536 N N . VAL A 1 192 ? -4.110 -9.992 0.271 1.00 86.50 192 VAL A N 1
ATOM 1537 C CA . VAL A 1 192 ? -2.841 -9.348 0.632 1.00 86.50 192 VAL A CA 1
ATOM 1538 C C . VAL A 1 192 ? -1.998 -9.196 -0.627 1.00 86.50 192 VAL A C 1
ATOM 1540 O O . VAL A 1 192 ? -1.938 -10.110 -1.454 1.00 86.50 192 VAL A O 1
ATOM 1543 N N . CYS A 1 193 ? -1.317 -8.062 -0.763 1.00 90.44 193 CYS A N 1
ATOM 1544 C CA . CYS A 1 193 ? -0.397 -7.788 -1.852 1.00 90.44 193 CYS A CA 1
ATOM 1545 C C . CYS A 1 193 ? 0.872 -7.090 -1.366 1.00 90.44 193 CYS A C 1
ATOM 1547 O O . CYS A 1 193 ? 0.800 -6.069 -0.695 1.00 90.44 193 CYS A O 1
ATOM 1549 N N . CYS A 1 194 ? 2.034 -7.580 -1.776 1.00 93.12 194 CYS A N 1
ATOM 1550 C CA . CYS A 1 194 ? 3.293 -6.844 -1.719 1.00 93.12 194 CYS A CA 1
ATOM 1551 C C . CYS A 1 194 ? 3.710 -6.505 -3.151 1.00 93.12 194 CYS A C 1
ATOM 1553 O O . CYS A 1 194 ? 3.780 -7.401 -3.997 1.00 93.12 194 CYS A O 1
ATOM 1555 N N . LEU A 1 195 ? 3.948 -5.219 -3.434 1.00 96.00 195 LEU A N 1
ATOM 1556 C CA . LEU A 1 195 ? 4.244 -4.753 -4.796 1.00 96.00 195 LEU A CA 1
ATOM 1557 C C . LEU A 1 195 ? 5.696 -5.052 -5.224 1.00 96.00 195 LEU A C 1
ATOM 1559 O O . LEU A 1 195 ? 5.977 -5.188 -6.419 1.00 96.00 195 LEU A O 1
ATOM 1563 N N . PHE A 1 196 ? 6.601 -5.192 -4.245 1.00 96.38 196 PHE A N 1
ATOM 1564 C CA . PHE A 1 196 ? 8.042 -5.428 -4.427 1.00 96.38 196 PHE A CA 1
ATOM 1565 C C . PHE A 1 196 ? 8.562 -6.539 -3.487 1.00 96.38 196 PHE A C 1
ATOM 1567 O O . PHE A 1 196 ? 9.364 -6.262 -2.590 1.00 96.38 196 PHE A O 1
ATOM 1574 N N . PRO A 1 197 ? 8.068 -7.787 -3.588 1.00 93.81 197 PRO A N 1
ATOM 1575 C CA . PRO A 1 197 ? 8.320 -8.833 -2.593 1.00 93.81 197 PRO A CA 1
ATOM 1576 C C . PRO A 1 197 ? 9.761 -9.307 -2.494 1.00 93.81 197 PRO A C 1
ATOM 1578 O O . PRO A 1 197 ? 10.241 -9.552 -1.386 1.00 93.81 197 PRO A O 1
ATOM 1581 N N . LYS A 1 198 ? 10.468 -9.455 -3.615 1.00 92.56 198 LYS A N 1
ATOM 1582 C CA . LYS A 1 198 ? 11.876 -9.856 -3.614 1.00 92.56 198 LYS A CA 1
ATOM 1583 C C . LYS A 1 198 ? 12.719 -8.763 -2.964 1.00 92.56 198 LYS A C 1
ATOM 1585 O O . LYS A 1 198 ? 13.492 -9.070 -2.056 1.00 92.56 198 LYS A O 1
ATOM 1590 N N . ALA A 1 199 ? 12.524 -7.506 -3.357 1.00 95.31 199 ALA A N 1
ATOM 1591 C CA . ALA A 1 199 ? 13.231 -6.381 -2.760 1.00 95.31 199 ALA A CA 1
ATOM 1592 C C . ALA A 1 199 ? 12.905 -6.238 -1.260 1.00 95.31 199 ALA A C 1
ATOM 1594 O O . ALA A 1 199 ? 13.813 -6.127 -0.435 1.00 95.31 199 ALA A O 1
ATOM 1595 N N . THR A 1 200 ? 11.622 -6.327 -0.897 1.00 93.25 200 THR A N 1
ATOM 1596 C CA . THR A 1 200 ? 11.132 -6.080 0.467 1.00 93.25 200 THR A CA 1
ATOM 1597 C C . THR A 1 200 ? 11.494 -7.202 1.434 1.00 93.25 200 THR A C 1
ATOM 1599 O O . THR A 1 200 ? 12.086 -6.926 2.474 1.00 93.25 200 THR A O 1
ATOM 1602 N N . PHE A 1 201 ? 11.159 -8.455 1.114 1.00 88.50 201 PHE A N 1
ATOM 1603 C CA . PHE A 1 201 ? 11.274 -9.565 2.067 1.00 88.50 201 PHE A CA 1
ATOM 1604 C C . PHE A 1 201 ? 12.591 -10.330 1.960 1.00 88.50 201 PHE A C 1
ATOM 1606 O O . PHE A 1 201 ? 13.105 -10.786 2.977 1.00 88.50 201 PHE A O 1
ATOM 1613 N N . LYS A 1 202 ? 13.145 -10.489 0.750 1.00 89.44 202 LYS A N 1
ATOM 1614 C CA . LYS A 1 202 ? 14.374 -11.275 0.548 1.00 89.44 202 LYS A CA 1
ATOM 1615 C C . LYS A 1 202 ? 15.627 -10.422 0.681 1.00 89.44 202 LYS A C 1
ATOM 1617 O O . LYS A 1 202 ? 16.585 -10.820 1.330 1.00 89.44 202 LYS A O 1
ATOM 1622 N N . GLU A 1 203 ? 15.644 -9.274 0.017 1.00 93.31 203 GLU A N 1
ATOM 1623 C CA . GLU A 1 203 ? 16.858 -8.464 -0.135 1.00 93.31 203 GLU A CA 1
ATOM 1624 C C . GLU A 1 203 ? 16.961 -7.337 0.901 1.00 93.31 203 GLU A C 1
ATOM 1626 O O . GLU A 1 203 ? 18.015 -6.691 0.986 1.00 93.31 203 GLU A O 1
ATOM 1631 N N . LYS A 1 204 ? 15.873 -7.114 1.662 1.00 94.50 204 LYS A N 1
ATOM 1632 C CA . LYS A 1 204 ? 15.665 -5.995 2.593 1.00 94.50 204 LYS A CA 1
ATOM 1633 C C . LYS A 1 204 ? 16.201 -4.693 1.999 1.00 94.50 204 LYS A C 1
ATOM 1635 O O . LYS A 1 204 ? 17.056 -4.019 2.572 1.00 94.50 204 LYS A O 1
ATOM 1640 N N . ARG A 1 205 ? 15.738 -4.366 0.792 1.00 96.56 205 ARG A N 1
ATOM 1641 C CA . ARG A 1 205 ? 16.092 -3.139 0.077 1.00 96.56 205 ARG A CA 1
ATOM 1642 C C . ARG A 1 205 ? 14.862 -2.422 -0.450 1.00 96.56 205 ARG A C 1
ATOM 1644 O O . ARG A 1 205 ? 13.855 -3.052 -0.760 1.00 96.56 205 ARG A O 1
ATOM 1651 N N . ALA A 1 206 ? 14.965 -1.110 -0.588 1.00 97.19 206 ALA A N 1
ATOM 1652 C CA . ALA A 1 206 ? 13.932 -0.299 -1.211 1.00 97.19 206 ALA A CA 1
ATOM 1653 C C . ALA A 1 206 ? 14.533 0.903 -1.936 1.00 97.19 206 ALA A C 1
ATOM 1655 O O . ALA A 1 206 ? 15.586 1.408 -1.547 1.00 97.19 206 ALA A O 1
ATOM 1656 N N . LEU A 1 207 ? 13.839 1.366 -2.973 1.00 96.81 207 LEU A N 1
ATOM 1657 C CA . LEU A 1 207 ? 14.160 2.634 -3.617 1.00 96.81 207 LEU A CA 1
ATOM 1658 C C . LEU A 1 207 ? 13.463 3.765 -2.868 1.00 96.81 207 LEU A C 1
ATOM 1660 O O . LEU A 1 207 ? 12.300 3.626 -2.485 1.00 96.81 207 LEU A O 1
ATOM 1664 N N . VAL A 1 208 ? 14.170 4.870 -2.661 1.00 95.75 208 VAL A N 1
ATOM 1665 C CA . VAL A 1 208 ? 13.597 6.123 -2.169 1.00 95.75 208 VAL A CA 1
ATOM 1666 C C . VAL A 1 208 ? 12.832 6.771 -3.307 1.00 95.75 208 VAL A C 1
ATOM 1668 O O . VAL A 1 208 ? 13.415 7.113 -4.332 1.00 95.75 208 VAL A O 1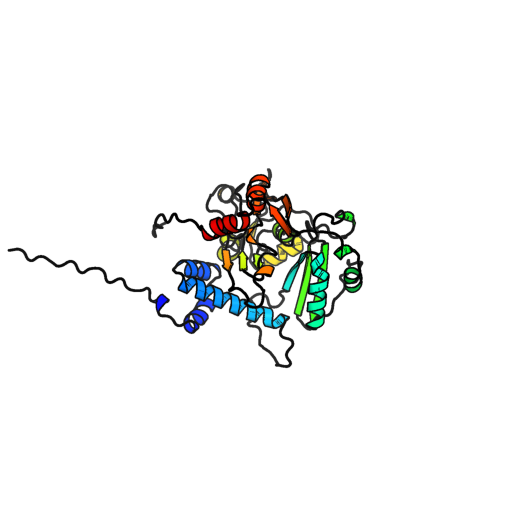
ATOM 1671 N N . VAL A 1 209 ? 11.530 6.957 -3.120 1.00 92.88 209 VAL A N 1
ATOM 1672 C CA . VAL A 1 209 ? 10.689 7.606 -4.123 1.00 92.88 209 VAL A CA 1
ATOM 1673 C C . VAL A 1 209 ? 10.852 9.112 -4.008 1.00 92.88 209 VAL A C 1
ATOM 1675 O O . VAL A 1 209 ? 10.805 9.673 -2.911 1.00 92.88 209 VAL A O 1
ATOM 1678 N N . SER A 1 210 ? 11.036 9.763 -5.154 1.00 85.31 210 SER A N 1
ATOM 1679 C CA . SER A 1 210 ? 11.101 11.214 -5.278 1.00 85.31 210 SER A CA 1
ATOM 1680 C C . SER A 1 210 ? 9.712 11.814 -5.054 1.00 85.31 210 SER A C 1
ATOM 1682 O O . SER A 1 210 ? 8.964 12.112 -5.986 1.00 85.31 210 SER A O 1
ATOM 1684 N N . THR A 1 211 ? 9.331 11.935 -3.787 1.00 79.62 211 THR A N 1
ATOM 1685 C CA . THR A 1 211 ? 8.124 12.638 -3.355 1.00 79.62 211 THR A CA 1
ATOM 1686 C C . THR A 1 211 ? 8.504 13.868 -2.543 1.00 79.62 211 THR A C 1
ATOM 1688 O O . THR A 1 211 ? 9.620 13.982 -2.039 1.00 79.62 211 THR A O 1
ATOM 1691 N N . VAL A 1 212 ? 7.573 14.809 -2.410 1.00 70.75 212 VAL A N 1
ATOM 1692 C CA . VAL A 1 212 ? 7.699 15.957 -1.504 1.00 70.75 212 VAL A CA 1
ATOM 1693 C C . VAL A 1 212 ? 6.805 15.681 -0.302 1.00 70.75 212 VAL A C 1
ATOM 1695 O O . VAL A 1 212 ? 5.724 15.117 -0.459 1.00 70.75 212 VAL A O 1
ATOM 1698 N N . GLY A 1 213 ? 7.258 16.026 0.899 1.00 67.94 213 GLY A N 1
ATOM 1699 C CA . GLY A 1 213 ? 6.434 15.898 2.093 1.00 67.94 213 GLY A CA 1
ATOM 1700 C C . GLY A 1 213 ? 7.214 16.061 3.389 1.00 67.94 213 GLY A C 1
ATOM 1701 O O . GLY A 1 213 ? 8.438 15.924 3.444 1.00 67.94 213 GLY A O 1
ATOM 1702 N N . ARG A 1 214 ? 6.475 16.334 4.463 1.00 64.69 214 ARG A N 1
ATOM 1703 C CA . ARG A 1 214 ? 7.016 16.403 5.823 1.00 64.69 214 ARG A CA 1
ATOM 1704 C C . ARG A 1 214 ? 7.349 14.996 6.334 1.00 64.69 214 ARG A C 1
ATOM 1706 O O . ARG A 1 214 ? 6.808 14.005 5.856 1.00 64.69 214 ARG A O 1
ATOM 1713 N N . ALA A 1 215 ? 8.247 14.909 7.313 1.00 72.19 215 ALA A N 1
ATOM 1714 C CA . ALA A 1 215 ? 8.610 13.669 8.013 1.00 72.19 215 ALA A CA 1
ATOM 1715 C C . ALA A 1 215 ? 9.203 12.525 7.157 1.00 72.19 215 ALA A C 1
ATOM 1717 O O . ALA A 1 215 ? 9.381 11.422 7.673 1.00 72.19 215 ALA A O 1
ATOM 1718 N N . GLN A 1 216 ? 9.600 12.767 5.901 1.00 81.19 216 GLN A N 1
ATOM 1719 C CA . GLN A 1 216 ? 10.246 11.735 5.079 1.00 81.19 216 GLN A CA 1
ATOM 1720 C C . GLN A 1 216 ? 11.509 11.162 5.723 1.00 81.19 216 GLN A C 1
ATOM 1722 O O . GLN A 1 216 ? 11.731 9.960 5.649 1.00 81.19 216 GLN A O 1
ATOM 1727 N N . ALA A 1 217 ? 12.324 11.998 6.372 1.00 85.62 217 ALA A N 1
ATOM 1728 C CA . ALA A 1 217 ? 13.533 11.541 7.054 1.00 85.62 217 ALA A CA 1
ATOM 1729 C C . ALA A 1 217 ? 13.208 10.532 8.168 1.00 85.62 217 ALA A C 1
ATOM 1731 O O . ALA A 1 217 ? 13.779 9.447 8.194 1.00 85.62 217 ALA A O 1
ATOM 1732 N N . ALA A 1 218 ? 12.226 10.839 9.024 1.00 86.44 218 ALA A N 1
ATOM 1733 C CA . ALA A 1 218 ? 11.779 9.933 10.083 1.00 86.44 218 ALA A CA 1
ATOM 1734 C C . ALA A 1 218 ? 11.151 8.650 9.511 1.00 86.44 218 ALA A C 1
ATOM 1736 O O . ALA A 1 218 ? 11.433 7.550 9.983 1.00 86.44 218 ALA A O 1
ATOM 1737 N N . GLY A 1 219 ? 10.345 8.778 8.451 1.00 86.44 219 GLY A N 1
ATOM 1738 C CA . GLY A 1 219 ? 9.766 7.639 7.741 1.00 86.44 219 GLY A CA 1
ATOM 1739 C C . GLY A 1 219 ? 10.827 6.721 7.130 1.00 86.44 219 GLY A C 1
ATOM 1740 O O . GLY A 1 219 ? 10.695 5.502 7.214 1.00 86.44 219 GLY A O 1
ATOM 1741 N N . LYS A 1 220 ? 11.888 7.280 6.538 1.00 91.75 220 LYS A N 1
ATOM 1742 C CA . LYS A 1 220 ? 13.036 6.532 6.001 1.00 91.75 220 LYS A CA 1
ATOM 1743 C C . LYS A 1 220 ? 13.814 5.849 7.126 1.00 91.75 220 LYS A C 1
ATOM 1745 O O . LYS A 1 220 ? 14.039 4.642 7.046 1.00 91.75 220 LYS A O 1
ATOM 1750 N N . GLN A 1 221 ? 14.138 6.589 8.188 1.00 92.38 221 GLN A N 1
ATOM 1751 C CA . GLN A 1 221 ? 14.892 6.079 9.334 1.00 92.38 221 GLN A CA 1
ATOM 1752 C C . GLN A 1 221 ? 14.200 4.874 9.977 1.00 92.38 221 GLN A C 1
ATOM 1754 O O . GLN A 1 221 ? 14.839 3.849 10.175 1.00 92.38 221 GLN A O 1
ATOM 1759 N N . LYS A 1 222 ? 12.871 4.925 10.146 1.00 89.00 222 LYS A N 1
ATOM 1760 C CA . LYS A 1 222 ? 12.066 3.795 10.643 1.00 89.00 222 LYS A CA 1
ATOM 1761 C C . LYS A 1 222 ? 12.330 2.486 9.889 1.00 89.00 222 LYS A C 1
ATOM 1763 O O . LYS A 1 222 ? 12.335 1.428 10.505 1.00 89.00 222 LYS A O 1
ATOM 1768 N N . TYR A 1 223 ? 12.503 2.520 8.566 1.00 91.12 223 TYR A N 1
ATOM 1769 C CA . TYR A 1 223 ? 12.785 1.307 7.786 1.00 91.12 223 TYR A CA 1
ATOM 1770 C C . TYR A 1 223 ? 14.262 0.906 7.843 1.00 91.12 223 TYR A C 1
ATOM 1772 O O . TYR A 1 223 ? 14.554 -0.290 7.867 1.00 91.12 223 TYR A O 1
ATOM 1780 N N . ILE A 1 224 ? 15.176 1.876 7.930 1.00 94.06 224 ILE A N 1
ATOM 1781 C CA . ILE A 1 224 ? 16.606 1.626 8.160 1.00 94.06 224 ILE A CA 1
ATOM 1782 C C . ILE A 1 224 ? 16.812 0.897 9.491 1.00 94.06 224 ILE A C 1
ATOM 1784 O O . ILE A 1 224 ? 17.462 -0.145 9.515 1.00 94.06 224 ILE A O 1
ATOM 1788 N N . ASP A 1 225 ? 16.176 1.369 10.565 1.00 91.56 225 ASP A N 1
ATOM 1789 C CA . ASP A 1 225 ? 16.257 0.771 11.906 1.00 91.56 225 ASP A CA 1
ATOM 1790 C C . ASP A 1 225 ? 15.723 -0.669 11.932 1.00 91.56 225 ASP A C 1
ATOM 1792 O O . ASP A 1 225 ? 16.162 -1.499 12.724 1.00 91.56 225 ASP A O 1
ATOM 1796 N N . ARG A 1 226 ? 14.801 -0.999 11.019 1.00 89.88 226 ARG A N 1
ATOM 1797 C CA . ARG A 1 226 ? 14.259 -2.356 10.841 1.00 89.88 226 ARG A CA 1
ATOM 1798 C C . ARG A 1 226 ? 15.102 -3.231 9.898 1.00 89.88 226 ARG A C 1
ATOM 1800 O O . ARG A 1 226 ? 14.735 -4.375 9.620 1.00 89.88 226 ARG A O 1
ATOM 1807 N N . GLY A 1 227 ? 16.224 -2.710 9.400 1.00 93.62 227 GLY A N 1
ATOM 1808 C CA . GLY A 1 227 ? 17.210 -3.430 8.595 1.00 93.62 227 GLY A CA 1
ATOM 1809 C C . GLY A 1 227 ? 17.055 -3.292 7.079 1.00 93.62 227 GLY A C 1
ATOM 1810 O O . GLY A 1 227 ? 17.690 -4.054 6.348 1.00 93.62 227 GLY A O 1
ATOM 1811 N N . TRP A 1 228 ? 16.233 -2.362 6.578 1.00 95.75 228 TRP A N 1
ATOM 1812 C CA . TRP A 1 228 ? 16.158 -2.090 5.140 1.00 95.75 228 TRP A CA 1
ATOM 1813 C C . TRP A 1 228 ? 17.284 -1.162 4.686 1.00 95.75 228 TRP A C 1
ATOM 1815 O O . TRP A 1 228 ? 17.533 -0.113 5.273 1.00 95.75 228 TRP A O 1
ATOM 1825 N N . ARG A 1 229 ? 17.905 -1.501 3.557 1.00 97.31 229 ARG A N 1
ATOM 1826 C CA . ARG A 1 229 ? 18.822 -0.615 2.833 1.00 97.31 229 ARG A CA 1
ATOM 1827 C C . ARG A 1 229 ? 18.030 0.244 1.856 1.00 97.31 229 ARG A C 1
ATOM 1829 O O . ARG A 1 229 ? 17.376 -0.285 0.954 1.00 97.31 229 ARG A O 1
ATOM 1836 N N . LEU A 1 230 ? 18.078 1.558 2.043 1.00 96.81 230 LEU A N 1
ATOM 1837 C CA . LEU A 1 230 ? 17.410 2.515 1.167 1.00 96.81 230 LEU A CA 1
ATOM 1838 C C . LEU A 1 230 ? 18.395 3.048 0.126 1.00 96.81 230 LEU A C 1
ATOM 1840 O O . LEU A 1 230 ? 19.513 3.419 0.470 1.00 96.81 230 LEU A O 1
ATOM 1844 N N . PHE A 1 231 ? 17.967 3.075 -1.132 1.00 96.31 231 PHE A N 1
ATOM 1845 C CA . PHE A 1 231 ? 18.760 3.563 -2.256 1.00 96.31 231 PHE A CA 1
ATOM 1846 C C . PHE A 1 231 ? 18.079 4.785 -2.868 1.00 96.31 231 PHE A C 1
ATOM 1848 O O . PHE A 1 231 ? 16.922 4.700 -3.280 1.00 96.31 231 PHE A O 1
ATOM 1855 N N . ASP A 1 232 ? 18.793 5.908 -2.940 1.00 93.62 232 ASP A N 1
ATOM 1856 C CA . ASP A 1 232 ? 18.281 7.144 -3.551 1.00 93.62 232 ASP A CA 1
ATOM 1857 C C . ASP A 1 232 ? 18.178 7.065 -5.079 1.00 93.62 232 ASP A C 1
ATOM 1859 O O . ASP A 1 232 ? 17.418 7.812 -5.694 1.00 93.62 232 ASP A O 1
ATOM 1863 N N . SER A 1 233 ? 18.905 6.129 -5.687 1.00 92.88 233 SER A N 1
ATOM 1864 C CA . SER A 1 233 ? 18.876 5.860 -7.117 1.00 92.88 233 SER A CA 1
ATOM 1865 C C . SER A 1 233 ? 18.815 4.363 -7.406 1.00 92.88 233 SER A C 1
ATOM 1867 O O . SER A 1 233 ? 19.338 3.537 -6.652 1.00 92.88 233 SER A O 1
ATOM 1869 N N . ALA A 1 234 ? 18.157 3.995 -8.506 1.00 91.25 234 ALA A N 1
ATOM 1870 C CA . ALA A 1 234 ? 18.203 2.617 -8.978 1.00 91.25 234 ALA A CA 1
ATOM 1871 C C . ALA A 1 234 ? 19.552 2.306 -9.628 1.00 91.25 234 ALA A C 1
ATOM 1873 O O . ALA A 1 234 ? 20.137 3.130 -10.331 1.00 91.25 234 ALA A O 1
ATOM 1874 N N . LEU A 1 235 ? 20.016 1.071 -9.445 1.00 92.69 235 LEU A N 1
ATOM 1875 C CA . LEU A 1 235 ? 21.141 0.550 -10.209 1.00 92.69 235 LEU A CA 1
ATOM 1876 C C . LEU A 1 235 ? 20.715 0.370 -11.670 1.00 92.69 235 LEU A C 1
ATOM 1878 O O . LEU A 1 235 ? 19.621 -0.126 -11.940 1.00 92.69 235 LEU A O 1
ATOM 1882 N N . ALA A 1 236 ? 21.599 0.686 -12.619 1.00 92.44 236 ALA A N 1
ATOM 1883 C CA . ALA A 1 236 ? 21.311 0.524 -14.049 1.00 92.44 236 ALA A CA 1
ATOM 1884 C C . ALA A 1 236 ? 20.874 -0.911 -14.406 1.00 92.44 236 ALA A C 1
ATOM 1886 O O . ALA A 1 236 ? 19.972 -1.107 -15.220 1.00 92.44 236 ALA A O 1
ATOM 1887 N N . TYR A 1 237 ? 21.466 -1.914 -13.746 1.00 94.00 237 TYR A N 1
ATOM 1888 C CA . TYR A 1 237 ? 21.065 -3.316 -13.883 1.00 94.00 237 TYR A CA 1
ATOM 1889 C C . TYR A 1 237 ? 19.606 -3.545 -13.457 1.00 94.00 237 TYR A C 1
ATOM 1891 O O . TYR A 1 237 ? 18.853 -4.193 -14.174 1.00 94.00 237 TYR A O 1
ATOM 1899 N N . ASP A 1 238 ? 19.176 -2.982 -12.325 1.00 94.56 238 ASP A N 1
ATOM 1900 C CA . ASP A 1 238 ? 17.796 -3.122 -11.851 1.00 94.56 238 ASP A CA 1
ATOM 1901 C C . ASP A 1 238 ? 16.794 -2.438 -12.782 1.00 94.56 238 ASP A C 1
ATOM 1903 O O . ASP A 1 238 ? 15.741 -2.997 -13.071 1.00 94.56 238 ASP A O 1
ATOM 1907 N N . ALA A 1 239 ? 17.139 -1.249 -13.274 1.00 94.94 239 ALA A N 1
ATOM 1908 C CA . ALA A 1 239 ? 16.279 -0.484 -14.168 1.00 94.94 239 ALA A CA 1
ATOM 1909 C C . ALA A 1 239 ? 16.085 -1.168 -15.535 1.00 94.94 239 ALA A C 1
ATOM 1911 O O . ALA A 1 239 ? 15.064 -0.953 -16.186 1.00 94.94 239 ALA A O 1
ATOM 1912 N N . THR A 1 240 ? 17.038 -1.994 -15.975 1.00 95.06 240 THR A N 1
ATOM 1913 C CA . THR A 1 240 ? 17.034 -2.614 -17.313 1.00 95.06 240 THR A CA 1
ATOM 1914 C C . THR A 1 240 ? 16.696 -4.106 -17.309 1.00 95.06 240 THR A C 1
ATOM 1916 O O . THR A 1 240 ? 16.213 -4.620 -18.318 1.00 95.06 240 THR A O 1
ATOM 1919 N N . ASP A 1 241 ? 16.892 -4.819 -16.195 1.00 95.38 241 ASP A N 1
ATOM 1920 C CA . ASP A 1 241 ? 16.569 -6.243 -16.101 1.00 95.38 241 ASP A CA 1
ATOM 1921 C C . ASP A 1 241 ? 15.051 -6.470 -16.083 1.00 95.38 241 ASP A C 1
ATOM 1923 O O . ASP A 1 241 ? 14.344 -6.114 -15.138 1.00 95.38 241 ASP A O 1
ATOM 1927 N N . SER A 1 242 ? 14.559 -7.178 -17.103 1.00 94.00 242 SER A N 1
ATOM 1928 C CA . SER A 1 242 ? 13.158 -7.607 -17.220 1.00 94.00 242 SER A CA 1
ATOM 1929 C C . SER A 1 242 ? 12.630 -8.413 -16.023 1.00 94.00 242 SER A C 1
ATOM 1931 O O . SER A 1 242 ? 11.418 -8.520 -15.820 1.00 94.00 242 SER A O 1
ATOM 1933 N N . ARG A 1 243 ? 13.524 -8.995 -15.214 1.00 92.56 243 ARG A N 1
ATOM 1934 C CA . ARG A 1 243 ? 13.198 -9.756 -14.001 1.00 92.56 243 ARG A CA 1
ATOM 1935 C C . ARG A 1 243 ? 13.237 -8.910 -12.729 1.00 92.56 243 ARG A C 1
ATOM 1937 O O . ARG A 1 243 ? 12.794 -9.398 -11.689 1.00 92.56 243 ARG A O 1
ATOM 1944 N N . SER A 1 244 ? 13.753 -7.682 -12.781 1.00 95.31 244 SER A N 1
ATOM 1945 C CA . SER A 1 244 ? 13.796 -6.803 -11.614 1.00 95.31 244 SER A CA 1
ATOM 1946 C C . SER A 1 244 ? 12.418 -6.223 -11.316 1.00 95.31 244 SER A C 1
ATOM 1948 O O . SER A 1 244 ? 11.666 -5.848 -12.214 1.00 95.31 244 SER A O 1
ATOM 1950 N N . GLU A 1 245 ? 12.081 -6.118 -10.034 1.00 95.88 245 GLU A N 1
ATOM 1951 C CA . GLU A 1 245 ? 10.873 -5.418 -9.582 1.00 95.88 245 GLU A CA 1
ATOM 1952 C C . GLU A 1 245 ? 10.999 -3.899 -9.771 1.00 95.88 245 GLU A C 1
ATOM 1954 O O . GLU A 1 245 ? 9.989 -3.200 -9.761 1.00 95.88 245 GLU A O 1
ATOM 1959 N N . PHE A 1 246 ? 12.225 -3.417 -9.997 1.00 97.38 246 PHE A N 1
ATOM 1960 C CA . PHE A 1 246 ? 12.576 -2.023 -10.252 1.00 97.38 246 PHE A CA 1
ATOM 1961 C C . PHE A 1 246 ? 12.829 -1.727 -11.739 1.00 97.38 246 PHE A C 1
ATOM 1963 O O . PHE A 1 246 ? 13.519 -0.771 -12.073 1.00 97.38 246 PHE A O 1
ATOM 1970 N N . GLN A 1 247 ? 12.287 -2.542 -12.646 1.00 96.94 247 GLN A N 1
ATOM 1971 C CA . GLN A 1 247 ? 12.413 -2.293 -14.080 1.00 96.94 247 GLN A CA 1
ATOM 1972 C C . GLN A 1 247 ? 11.779 -0.945 -14.466 1.00 96.94 247 GLN A C 1
ATOM 1974 O O . GLN A 1 247 ? 10.635 -0.653 -14.111 1.00 96.94 247 GLN A O 1
ATOM 1979 N N . ALA A 1 248 ? 12.509 -0.149 -15.244 1.00 95.69 248 ALA A N 1
ATOM 1980 C CA . ALA A 1 248 ? 12.059 1.136 -15.754 1.00 95.69 248 ALA A CA 1
ATOM 1981 C C . ALA A 1 248 ? 10.970 0.982 -16.815 1.00 95.69 248 ALA A C 1
ATOM 1983 O O . ALA A 1 248 ? 11.072 0.163 -17.730 1.00 95.69 248 ALA A O 1
ATOM 1984 N N . GLY A 1 249 ? 9.935 1.811 -16.706 1.00 92.38 249 GLY A N 1
ATOM 1985 C CA . GLY A 1 249 ? 8.894 1.978 -17.714 1.00 92.38 249 GLY A CA 1
ATOM 1986 C C . GLY A 1 249 ? 7.947 0.792 -17.893 1.00 92.38 249 GLY A C 1
ATOM 1987 O O . GLY A 1 249 ? 6.962 0.947 -18.607 1.00 92.38 249 GLY A O 1
ATOM 1988 N N . GLU A 1 250 ? 8.174 -0.366 -17.264 1.00 93.56 250 GLU A N 1
ATOM 1989 C CA . GLU A 1 250 ? 7.237 -1.494 -17.333 1.00 93.56 250 GLU A CA 1
ATOM 1990 C C . GLU A 1 250 ? 5.916 -1.123 -16.647 1.00 93.56 250 GLU A C 1
ATOM 1992 O O . GLU A 1 250 ? 5.911 -0.575 -15.543 1.00 93.56 250 GLU A O 1
ATOM 1997 N N . LEU A 1 251 ? 4.793 -1.432 -17.304 1.00 93.56 251 LEU A N 1
ATOM 1998 C CA . LEU A 1 251 ? 3.475 -1.316 -16.691 1.00 93.56 251 LEU A CA 1
ATOM 1999 C C . LEU A 1 251 ? 3.341 -2.384 -15.609 1.00 93.56 251 LEU A C 1
ATOM 2001 O O . LEU A 1 251 ? 3.342 -3.579 -15.906 1.00 93.56 251 LEU A O 1
ATOM 2005 N N . ARG A 1 252 ? 3.211 -1.938 -14.365 1.00 94.38 252 ARG A N 1
ATOM 2006 C CA . ARG A 1 252 ? 2.959 -2.778 -13.199 1.00 94.38 252 ARG A CA 1
ATOM 2007 C C . ARG A 1 252 ? 1.516 -2.587 -12.752 1.00 94.38 252 ARG A C 1
ATOM 2009 O O . ARG A 1 252 ? 0.949 -1.509 -12.915 1.00 94.38 252 ARG A O 1
ATOM 2016 N N . TRP A 1 253 ? 0.917 -3.618 -12.178 1.00 93.88 253 TRP A N 1
ATOM 2017 C CA . TRP A 1 253 ? -0.409 -3.528 -11.564 1.00 93.88 253 TRP A CA 1
ATOM 2018 C C . TRP A 1 253 ? -0.515 -4.461 -10.371 1.00 93.88 253 TRP A C 1
ATOM 2020 O O . TRP A 1 253 ? 0.271 -5.399 -10.207 1.00 93.88 253 TRP A O 1
ATOM 2030 N N . VAL A 1 254 ? -1.488 -4.195 -9.503 1.00 91.81 254 VAL A N 1
ATOM 2031 C CA . VAL A 1 254 ? -1.670 -4.995 -8.297 1.00 91.81 254 VAL A CA 1
ATOM 2032 C C . VAL A 1 254 ? -2.010 -6.434 -8.692 1.00 91.81 254 VAL A C 1
ATOM 2034 O O . VAL A 1 254 ? -3.039 -6.710 -9.303 1.00 91.81 254 VAL A O 1
ATOM 2037 N N . GLY A 1 255 ? -1.130 -7.364 -8.319 1.00 88.69 255 GLY A N 1
ATOM 2038 C CA . GLY A 1 255 ? -1.268 -8.782 -8.650 1.00 88.69 255 GLY A CA 1
ATOM 2039 C C . GLY A 1 255 ? -0.607 -9.219 -9.955 1.00 88.69 255 GLY A C 1
ATOM 2040 O O . GLY A 1 255 ? -0.824 -10.353 -10.379 1.00 88.69 255 GLY A O 1
ATOM 2041 N N . ASP A 1 256 ? 0.218 -8.375 -10.582 1.00 91.00 256 ASP A N 1
ATOM 2042 C CA . ASP A 1 256 ? 1.069 -8.811 -11.690 1.00 91.00 256 ASP A CA 1
ATOM 2043 C C . ASP A 1 256 ? 2.091 -9.895 -11.280 1.00 91.00 256 ASP A C 1
ATOM 2045 O O . ASP A 1 256 ? 2.262 -10.245 -10.111 1.00 91.00 256 ASP A O 1
ATOM 2049 N N . LYS A 1 257 ? 2.821 -10.435 -12.265 1.00 89.31 257 LYS A N 1
ATOM 2050 C CA . LYS A 1 257 ? 3.791 -11.532 -12.068 1.00 89.31 257 LYS A CA 1
ATOM 2051 C C . LYS A 1 257 ? 4.962 -11.193 -11.127 1.00 89.31 257 LYS A C 1
ATOM 2053 O O . LYS A 1 257 ? 5.670 -12.110 -10.703 1.00 89.31 257 LYS A O 1
ATOM 2058 N N . LYS A 1 258 ? 5.209 -9.905 -10.871 1.00 92.81 258 LYS A N 1
ATOM 2059 C CA . LYS A 1 258 ? 6.284 -9.398 -10.008 1.00 92.81 258 LYS A CA 1
ATOM 2060 C C . LYS A 1 258 ? 5.764 -9.044 -8.611 1.00 92.81 258 LYS A C 1
ATOM 2062 O O . LYS A 1 258 ? 6.567 -8.869 -7.706 1.00 92.81 258 LYS A O 1
ATOM 2067 N N . CYS A 1 259 ? 4.448 -8.990 -8.413 1.00 92.25 259 CYS A N 1
ATOM 2068 C CA . CYS A 1 259 ? 3.834 -8.887 -7.100 1.00 92.25 259 CYS A CA 1
ATOM 2069 C C . CYS A 1 259 ? 3.837 -10.233 -6.365 1.00 92.25 259 CYS A C 1
ATOM 2071 O O . CYS A 1 259 ? 3.898 -11.324 -6.941 1.00 92.25 259 CYS A O 1
ATOM 2073 N N . LEU A 1 260 ? 3.691 -10.139 -5.050 1.00 87.94 260 LEU A N 1
ATOM 2074 C CA . LEU A 1 260 ? 3.271 -11.241 -4.205 1.00 87.94 260 LEU A CA 1
ATOM 2075 C C . LEU A 1 260 ? 1.823 -10.988 -3.817 1.00 87.94 260 LEU A C 1
ATOM 2077 O O . LEU A 1 260 ? 1.556 -10.082 -3.036 1.00 87.94 260 LEU A O 1
ATOM 2081 N N . THR A 1 261 ? 0.915 -11.821 -4.320 1.00 85.50 261 THR A N 1
ATOM 2082 C CA . THR A 1 261 ? -0.504 -11.774 -3.971 1.00 85.50 261 THR A CA 1
ATOM 2083 C C . THR A 1 261 ? -0.984 -13.071 -3.345 1.00 85.50 261 THR A C 1
ATOM 2085 O O . THR A 1 261 ? -0.646 -14.166 -3.800 1.00 85.50 261 THR A O 1
ATOM 2088 N N . LEU A 1 262 ? -1.810 -12.929 -2.314 1.00 80.88 262 LEU A N 1
ATOM 2089 C CA . LEU A 1 262 ? -2.507 -14.015 -1.645 1.00 80.88 262 LEU A CA 1
ATOM 2090 C C . LEU A 1 262 ? -3.966 -13.614 -1.489 1.00 80.88 262 LEU A C 1
ATOM 2092 O O . LEU A 1 262 ? -4.265 -12.625 -0.824 1.00 80.88 262 LEU A O 1
ATOM 2096 N N . SER A 1 263 ? -4.859 -14.365 -2.118 1.00 80.38 263 SER A N 1
ATOM 2097 C CA . SER A 1 263 ? -6.297 -14.137 -2.013 1.00 80.38 263 SER A CA 1
ATOM 2098 C C . SER A 1 263 ? -6.848 -14.795 -0.756 1.00 80.38 263 SER A C 1
ATOM 2100 O O . SER A 1 263 ? -6.448 -15.905 -0.395 1.00 80.38 263 SER A O 1
ATOM 2102 N N . PHE A 1 264 ? -7.786 -14.116 -0.115 1.00 73.81 264 PHE A N 1
ATOM 2103 C CA . PHE A 1 264 ? -8.590 -14.676 0.956 1.00 73.81 264 PHE A CA 1
ATOM 2104 C C . PHE A 1 264 ? -9.833 -15.359 0.383 1.00 73.81 264 PHE A C 1
ATOM 2106 O O . PHE A 1 264 ? -10.297 -14.975 -0.693 1.00 73.81 264 PHE A O 1
ATOM 2113 N N . PRO A 1 265 ? -10.376 -16.377 1.072 1.00 69.81 265 PRO A N 1
ATOM 2114 C CA . PRO A 1 265 ? -11.706 -16.877 0.761 1.00 69.81 265 PRO A CA 1
ATOM 2115 C C . PRO A 1 265 ? -12.724 -15.741 0.854 1.00 69.81 265 PRO A C 1
ATOM 2117 O O . PRO A 1 265 ? -12.609 -14.885 1.737 1.00 69.81 265 PRO A O 1
ATOM 2120 N N . ASP A 1 266 ? -13.726 -15.771 -0.021 1.00 67.44 266 ASP A N 1
ATOM 2121 C CA . ASP A 1 266 ? -14.864 -14.864 0.074 1.00 67.44 266 ASP A CA 1
ATOM 2122 C C . ASP A 1 266 ? -15.463 -14.946 1.479 1.00 67.44 266 ASP A C 1
ATOM 2124 O O . ASP A 1 266 ? -15.714 -16.030 2.012 1.00 67.44 266 ASP A O 1
ATOM 2128 N N . VAL A 1 267 ? -15.713 -13.790 2.083 1.00 62.44 267 VAL A N 1
ATOM 2129 C CA . VAL A 1 267 ? -16.496 -13.743 3.311 1.00 62.44 267 VAL A CA 1
ATOM 2130 C C . VAL A 1 267 ? -17.960 -13.891 2.891 1.00 62.44 267 VAL A C 1
ATOM 2132 O O . VAL A 1 267 ? -18.518 -12.988 2.270 1.00 62.44 267 VAL A O 1
ATOM 2135 N N . GLU A 1 268 ? -18.565 -15.045 3.198 1.00 55.88 268 GLU A N 1
ATOM 2136 C CA . GLU A 1 268 ? -19.929 -15.441 2.786 1.00 55.88 268 GLU A CA 1
ATOM 2137 C C . GLU A 1 268 ? -21.015 -14.402 3.126 1.00 55.88 268 GLU A C 1
ATOM 2139 O O . GLU A 1 268 ? -22.082 -14.398 2.519 1.00 55.88 268 GLU A O 1
ATOM 2144 N N . SER A 1 269 ? -20.742 -13.495 4.070 1.00 53.44 269 SER A N 1
ATOM 2145 C CA . SER A 1 269 ? -21.667 -12.457 4.527 1.00 53.44 269 SER A CA 1
ATOM 2146 C C . SER A 1 269 ? -21.777 -11.225 3.620 1.00 53.44 269 SER A C 1
ATOM 2148 O O . SER A 1 269 ? -22.651 -10.399 3.870 1.00 53.44 269 SER A O 1
ATOM 2150 N N . PHE A 1 270 ? -20.925 -11.057 2.600 1.00 51.19 270 PHE A N 1
ATOM 2151 C CA . PHE A 1 270 ? -21.125 -10.004 1.595 1.00 51.19 270 PHE A CA 1
ATOM 2152 C C . PHE A 1 270 ? -21.976 -10.564 0.454 1.00 51.19 270 PHE A C 1
ATOM 2154 O O . PHE A 1 270 ? -21.544 -11.465 -0.272 1.00 51.19 270 PHE A O 1
ATOM 2161 N N . GLY A 1 271 ? -23.200 -10.046 0.309 1.00 49.84 271 GLY A N 1
ATOM 2162 C CA . GLY A 1 271 ? -24.108 -10.435 -0.768 1.00 49.84 271 GLY A CA 1
ATOM 2163 C C . GLY A 1 271 ? -23.441 -10.300 -2.139 1.00 49.84 271 GLY A C 1
ATOM 2164 O O . GLY A 1 271 ? -22.548 -9.479 -2.343 1.00 49.84 271 GLY A O 1
ATOM 2165 N N . THR A 1 272 ? -23.865 -11.108 -3.110 1.00 52.41 272 THR A N 1
ATOM 2166 C CA . THR A 1 272 ? -23.255 -11.152 -4.450 1.00 52.41 272 THR A CA 1
ATOM 2167 C C . THR A 1 272 ? -23.264 -9.811 -5.193 1.00 52.41 272 THR A C 1
ATOM 2169 O O . THR A 1 272 ? -22.435 -9.626 -6.079 1.00 52.41 272 THR A O 1
ATOM 2172 N N . SER A 1 273 ? -24.140 -8.870 -4.821 1.00 48.84 273 SER A N 1
ATOM 2173 C CA . SER A 1 273 ? -24.180 -7.502 -5.358 1.00 48.84 273 SER A CA 1
ATOM 2174 C C . SER A 1 273 ? -23.089 -6.577 -4.801 1.00 48.84 273 SER A C 1
ATOM 2176 O O . SER A 1 273 ? -22.666 -5.668 -5.506 1.00 48.84 273 SER A O 1
ATOM 2178 N N . ASP A 1 274 ? -22.582 -6.832 -3.589 1.00 45.81 274 ASP A N 1
ATOM 2179 C CA . ASP A 1 274 ? -21.540 -6.012 -2.941 1.00 45.81 274 ASP A CA 1
ATOM 2180 C C . ASP A 1 274 ? -20.114 -6.434 -3.336 1.00 45.81 274 ASP A C 1
ATOM 2182 O O . ASP A 1 274 ? -19.126 -5.786 -2.988 1.00 45.81 274 ASP A O 1
ATOM 2186 N N . ARG A 1 275 ? -19.988 -7.512 -4.120 1.00 49.41 275 ARG A N 1
ATOM 2187 C CA . ARG A 1 275 ? -18.707 -8.059 -4.605 1.00 49.41 275 ARG A CA 1
ATOM 2188 C C . ARG A 1 275 ? -17.990 -7.161 -5.618 1.00 49.41 275 ARG A C 1
ATOM 2190 O O . ARG A 1 275 ? -16.842 -7.429 -5.958 1.00 49.41 275 ARG A O 1
ATOM 2197 N N . LEU A 1 276 ? -18.659 -6.118 -6.109 1.00 51.88 276 LEU A N 1
ATOM 2198 C CA . LEU A 1 276 ? -18.182 -5.268 -7.201 1.00 51.88 276 LEU A CA 1
ATOM 2199 C C . LEU A 1 276 ? -17.559 -3.942 -6.748 1.00 51.88 276 LEU A C 1
ATOM 2201 O O . LEU A 1 276 ? -17.101 -3.191 -7.604 1.00 51.88 276 LEU A O 1
ATOM 2205 N N . LEU A 1 277 ? -17.525 -3.622 -5.448 1.00 59.66 277 LEU A N 1
ATOM 2206 C CA . LEU A 1 277 ? -17.269 -2.231 -5.069 1.00 59.66 277 LEU A CA 1
ATOM 2207 C C . LEU A 1 277 ? -15.819 -1.762 -5.285 1.00 59.66 277 LEU A C 1
ATOM 2209 O O . LEU A 1 277 ? -15.625 -0.647 -5.715 1.00 59.66 277 LEU A O 1
ATOM 2213 N N . TYR A 1 278 ? -14.757 -2.538 -5.076 1.00 67.25 278 TYR A N 1
ATOM 2214 C CA . TYR A 1 278 ? -13.415 -2.006 -5.383 1.00 67.25 278 TYR A CA 1
ATOM 2215 C C . TYR A 1 278 ? -12.412 -3.108 -5.674 1.00 67.25 278 TYR A C 1
ATOM 2217 O O . TYR A 1 278 ? -11.985 -3.831 -4.769 1.00 67.25 278 TYR A O 1
ATOM 2225 N N . SER A 1 279 ? -11.996 -3.220 -6.936 1.00 77.94 279 SER A N 1
ATOM 2226 C CA . SER A 1 279 ? -10.932 -4.147 -7.310 1.00 77.94 279 SER A CA 1
ATOM 2227 C C . SER A 1 279 ? -9.575 -3.500 -7.075 1.00 77.94 279 SER A C 1
ATOM 2229 O O . SER A 1 279 ? -9.137 -2.633 -7.830 1.00 77.94 279 SER A O 1
ATOM 2231 N N . LEU A 1 280 ? -8.864 -3.961 -6.044 1.00 85.56 280 LEU A N 1
ATOM 2232 C CA . LEU A 1 280 ? -7.493 -3.520 -5.793 1.00 85.56 280 LEU A CA 1
ATOM 2233 C C . LEU A 1 280 ? -6.594 -3.765 -7.019 1.00 85.56 280 LEU A C 1
ATOM 2235 O O . LEU A 1 280 ? -5.729 -2.944 -7.314 1.00 85.56 280 LEU A O 1
ATOM 2239 N N . GLN A 1 281 ? -6.863 -4.844 -7.764 1.00 86.69 281 GLN A N 1
ATOM 2240 C CA . GLN A 1 281 ? -6.143 -5.253 -8.974 1.00 86.69 281 GLN A CA 1
ATOM 2241 C C . GLN A 1 281 ? -6.267 -4.263 -10.134 1.00 86.69 281 GLN A C 1
ATOM 2243 O O . GLN A 1 281 ? -5.453 -4.303 -11.052 1.00 86.69 281 GLN A O 1
ATOM 2248 N N . ALA A 1 282 ? -7.246 -3.356 -10.085 1.00 86.06 282 ALA A N 1
ATOM 2249 C CA . ALA A 1 282 ? -7.405 -2.322 -11.095 1.00 86.06 282 ALA A CA 1
ATOM 2250 C C . ALA A 1 282 ? -6.397 -1.166 -10.966 1.00 86.06 282 ALA A C 1
ATOM 2252 O O . ALA A 1 282 ? -6.333 -0.295 -11.828 1.00 86.06 282 ALA A O 1
ATOM 2253 N N . ASN A 1 283 ? -5.587 -1.153 -9.905 1.00 91.69 283 ASN A N 1
ATOM 2254 C CA . ASN A 1 283 ? -4.567 -0.131 -9.715 1.00 91.69 283 ASN A CA 1
ATOM 2255 C C . ASN A 1 283 ? -3.267 -0.521 -10.425 1.00 91.69 283 ASN A C 1
ATOM 2257 O O . ASN A 1 283 ? -2.728 -1.609 -10.201 1.00 91.69 283 ASN A O 1
ATOM 2261 N N . SER A 1 284 ? -2.745 0.393 -11.239 1.00 93.88 284 SER A N 1
ATOM 2262 C CA . SER A 1 284 ? -1.504 0.250 -11.996 1.00 93.88 284 SER A CA 1
ATOM 2263 C C . SER A 1 284 ? -0.581 1.455 -11.830 1.00 93.88 284 SER A C 1
ATOM 2265 O O . SER A 1 284 ? -1.013 2.560 -11.503 1.00 93.88 284 SER A O 1
ATOM 2267 N N . TRP A 1 285 ? 0.714 1.219 -12.023 1.00 96.00 285 TRP A N 1
ATOM 2268 C CA . TRP A 1 285 ? 1.768 2.224 -11.935 1.00 96.00 285 TRP A CA 1
ATOM 2269 C C . TRP A 1 285 ? 2.925 1.881 -12.883 1.00 96.00 285 TRP A C 1
ATOM 2271 O O . TRP A 1 285 ? 3.052 0.751 -13.361 1.00 96.00 285 TRP A O 1
ATOM 2281 N N . ARG A 1 286 ? 3.807 2.848 -13.135 1.00 95.50 286 ARG A N 1
ATOM 2282 C CA . ARG A 1 286 ? 5.114 2.639 -13.776 1.00 95.50 286 ARG A CA 1
ATOM 2283 C C . ARG A 1 286 ? 6.204 3.231 -12.897 1.00 95.50 286 ARG A C 1
ATOM 2285 O O . ARG A 1 286 ? 5.978 4.204 -12.183 1.00 95.50 286 ARG A O 1
ATOM 2292 N N . LEU A 1 287 ? 7.402 2.662 -12.960 1.00 96.44 287 LEU A N 1
ATOM 2293 C CA . LEU A 1 287 ? 8.584 3.309 -12.398 1.00 96.44 287 LEU A CA 1
ATOM 2294 C C . LEU A 1 287 ? 9.270 4.116 -13.493 1.00 96.44 287 LEU A C 1
ATOM 2296 O O . LEU A 1 287 ? 9.720 3.558 -14.495 1.00 96.44 287 LEU A O 1
ATOM 2300 N N . LYS A 1 288 ? 9.348 5.429 -13.302 1.00 94.56 288 LYS A N 1
ATOM 2301 C CA . LYS A 1 288 ? 10.179 6.323 -14.104 1.00 94.56 288 LYS A CA 1
ATOM 2302 C C . LYS A 1 288 ? 11.417 6.706 -13.315 1.00 94.56 288 LYS A C 1
ATOM 2304 O O . LYS A 1 288 ? 11.397 6.738 -12.089 1.00 94.56 288 LYS A O 1
ATOM 2309 N N . TYR A 1 289 ? 12.483 6.999 -14.040 1.00 94.38 289 TYR A N 1
ATOM 2310 C CA . TYR A 1 289 ? 13.743 7.440 -13.469 1.00 94.38 289 TYR A CA 1
ATOM 2311 C C . TYR A 1 289 ? 14.087 8.796 -14.059 1.00 94.38 289 TYR A C 1
ATOM 2313 O O . TYR A 1 289 ? 14.009 8.973 -15.276 1.00 94.38 289 TYR A O 1
ATOM 2321 N N . ASP A 1 290 ? 14.404 9.758 -13.199 1.00 90.50 290 ASP A N 1
ATOM 2322 C CA . ASP A 1 290 ? 14.899 11.052 -13.656 1.00 90.50 290 ASP A CA 1
ATOM 2323 C C . ASP A 1 290 ? 16.372 10.962 -14.095 1.00 90.50 290 ASP A C 1
ATOM 2325 O O . ASP A 1 290 ? 16.997 9.897 -14.079 1.00 90.50 290 ASP A O 1
ATOM 2329 N N . LYS A 1 291 ? 16.942 12.098 -14.506 1.00 89.94 291 LYS A N 1
ATOM 2330 C CA . LYS A 1 291 ? 18.347 12.194 -14.934 1.00 89.94 291 LYS A CA 1
ATOM 2331 C C . LYS A 1 291 ? 19.354 11.772 -13.853 1.00 89.94 291 LYS A C 1
ATOM 2333 O O . LYS A 1 291 ? 20.459 11.367 -14.193 1.00 89.94 291 LYS A O 1
ATOM 2338 N N . ASP A 1 292 ? 18.963 11.839 -12.580 1.00 89.69 292 ASP A N 1
ATOM 2339 C CA . ASP A 1 292 ? 19.777 11.458 -11.425 1.00 89.69 292 ASP A CA 1
ATOM 2340 C C . ASP A 1 292 ? 19.470 10.010 -10.984 1.00 89.69 292 ASP A C 1
ATOM 2342 O O . ASP A 1 292 ? 19.889 9.565 -9.915 1.00 89.69 292 ASP A O 1
ATOM 2346 N N . SER A 1 293 ? 18.739 9.255 -11.817 1.00 90.00 293 SER A N 1
ATOM 2347 C CA . SER A 1 293 ? 18.272 7.889 -11.558 1.00 90.00 293 SER A CA 1
ATOM 2348 C C . SER A 1 293 ? 17.384 7.755 -10.315 1.00 90.00 293 SER A C 1
ATOM 2350 O O . SER A 1 293 ? 17.248 6.655 -9.770 1.00 90.00 293 SER A O 1
ATOM 2352 N N . ARG A 1 294 ? 16.750 8.847 -9.867 1.00 90.94 294 ARG A N 1
ATOM 2353 C CA . ARG A 1 294 ? 15.782 8.820 -8.764 1.00 90.94 294 ARG A CA 1
ATOM 2354 C C . ARG A 1 294 ? 14.455 8.293 -9.269 1.00 90.94 294 ARG A C 1
ATOM 2356 O O . ARG A 1 294 ? 14.017 8.643 -10.366 1.00 90.94 294 ARG A O 1
ATOM 2363 N N . VAL A 1 295 ? 13.805 7.455 -8.466 1.00 94.31 295 VAL A N 1
ATOM 2364 C CA . VAL A 1 295 ? 12.557 6.814 -8.884 1.00 94.31 295 VAL A CA 1
ATOM 2365 C C . VAL A 1 295 ? 11.357 7.733 -8.670 1.00 94.31 295 VAL A C 1
ATOM 2367 O O . VAL A 1 295 ? 11.192 8.353 -7.619 1.00 94.31 295 VAL A O 1
ATOM 2370 N N . VAL A 1 296 ? 10.486 7.768 -9.667 1.00 92.81 296 VAL A N 1
ATOM 2371 C CA . VAL A 1 296 ? 9.150 8.352 -9.620 1.00 92.81 296 VAL A CA 1
ATOM 2372 C C . VAL A 1 296 ? 8.164 7.226 -9.891 1.00 92.81 296 VAL A C 1
ATOM 2374 O O . VAL A 1 296 ? 8.273 6.525 -10.898 1.00 92.81 296 VAL A O 1
ATOM 2377 N N . VAL A 1 297 ? 7.205 7.043 -8.988 1.00 94.75 297 VAL A N 1
ATOM 2378 C CA . VAL A 1 297 ? 6.071 6.148 -9.224 1.00 94.75 297 VAL A CA 1
ATOM 2379 C C . VAL A 1 297 ? 5.023 6.946 -9.985 1.00 94.75 297 VAL A C 1
ATOM 2381 O O . VAL A 1 297 ? 4.410 7.861 -9.441 1.00 94.75 297 VAL A O 1
ATOM 2384 N N . GLU A 1 298 ? 4.877 6.650 -11.268 1.00 93.00 298 GLU A N 1
ATOM 2385 C CA . GLU A 1 298 ? 3.938 7.334 -12.144 1.00 93.00 298 GLU A CA 1
ATOM 2386 C C . GLU A 1 298 ? 2.608 6.591 -12.193 1.00 93.00 298 GLU A C 1
ATOM 2388 O O . GLU A 1 298 ? 2.570 5.380 -12.423 1.00 93.00 298 GLU A O 1
ATOM 2393 N N . HIS A 1 299 ? 1.529 7.345 -12.015 1.00 92.69 299 HIS A N 1
ATOM 2394 C CA . HIS A 1 299 ? 0.160 6.951 -12.297 1.00 92.69 299 HIS A CA 1
ATOM 2395 C C . HIS A 1 299 ? -0.696 8.222 -12.438 1.00 92.69 299 HIS A C 1
ATOM 2397 O O . HIS A 1 299 ? -0.427 9.234 -11.787 1.00 92.69 299 HIS A O 1
ATOM 2403 N N . ASP A 1 300 ? -1.759 8.145 -13.225 1.00 89.25 300 ASP A N 1
ATOM 2404 C CA . ASP A 1 300 ? -2.890 9.064 -13.175 1.00 89.25 300 ASP A CA 1
ATOM 2405 C C . ASP A 1 300 ? -3.942 8.545 -12.196 1.00 89.25 300 ASP A C 1
ATOM 2407 O O . ASP A 1 300 ? -3.763 7.517 -11.532 1.00 89.25 300 ASP A O 1
ATOM 2411 N N . VAL A 1 301 ? -5.037 9.287 -12.065 1.00 86.62 301 VAL A N 1
ATOM 2412 C CA . VAL A 1 301 ? -6.181 8.898 -11.250 1.00 86.62 301 VAL A CA 1
ATOM 2413 C C . VAL A 1 301 ? -7.441 9.021 -12.092 1.00 86.62 301 VAL A C 1
ATOM 2415 O O . VAL A 1 301 ? -7.778 10.116 -12.536 1.00 86.62 301 VAL A O 1
ATOM 2418 N N . ILE A 1 302 ? -8.134 7.903 -12.290 1.00 84.06 302 ILE A N 1
ATOM 2419 C CA . ILE A 1 302 ? -9.387 7.837 -13.049 1.00 84.06 302 ILE A CA 1
ATOM 2420 C C . ILE A 1 302 ? -10.527 7.417 -12.127 1.00 84.06 302 ILE A C 1
ATOM 2422 O O . ILE A 1 302 ? -10.318 6.617 -11.214 1.00 84.06 302 ILE A O 1
ATOM 2426 N N . GLY A 1 303 ? -11.723 7.959 -12.347 1.00 78.62 303 GLY A N 1
ATOM 2427 C CA . GLY A 1 303 ? -12.909 7.600 -11.575 1.00 78.62 303 GLY A CA 1
ATOM 2428 C C . GLY A 1 303 ? -14.020 7.042 -12.454 1.00 78.62 303 GLY A C 1
ATOM 2429 O O . GLY A 1 303 ? -14.328 7.617 -13.493 1.00 78.62 303 GLY A O 1
ATOM 2430 N N . GLU A 1 304 ? -14.632 5.944 -12.020 1.00 68.12 304 GLU A N 1
ATOM 2431 C CA . GLU A 1 304 ? -15.739 5.285 -12.709 1.00 68.12 304 GLU A CA 1
ATOM 2432 C C . GLU A 1 304 ? -16.669 4.595 -11.703 1.00 68.12 304 GLU A C 1
ATOM 2434 O O . GLU A 1 304 ? -16.210 3.967 -10.749 1.00 68.12 304 GLU A O 1
ATOM 2439 N N . ASN A 1 305 ? -17.986 4.730 -11.900 1.00 66.81 305 ASN A N 1
ATOM 2440 C CA . ASN A 1 305 ? -19.026 4.123 -11.055 1.00 66.81 305 ASN A CA 1
ATOM 2441 C C . ASN A 1 305 ? -18.859 4.391 -9.544 1.00 66.81 305 ASN A C 1
ATOM 2443 O O . ASN A 1 305 ? -19.150 3.532 -8.718 1.00 66.81 305 ASN A O 1
ATOM 2447 N N . GLY A 1 306 ? -18.378 5.584 -9.179 1.00 71.19 306 GLY A N 1
ATOM 2448 C CA . GLY A 1 306 ? -18.158 5.971 -7.779 1.00 71.19 306 GLY A CA 1
ATOM 2449 C C . GLY A 1 306 ? -16.847 5.465 -7.166 1.00 71.19 306 GLY A C 1
ATOM 2450 O O . GLY A 1 306 ? -16.579 5.752 -6.002 1.00 71.19 306 GLY A O 1
ATOM 2451 N N . PHE A 1 307 ? -16.003 4.775 -7.936 1.00 79.31 307 PHE A N 1
ATOM 2452 C CA . PHE A 1 307 ? -14.684 4.312 -7.503 1.00 79.31 307 PHE A CA 1
ATOM 2453 C C . PHE A 1 307 ? -13.572 5.040 -8.227 1.00 79.31 307 PHE A C 1
ATOM 2455 O O . PHE A 1 307 ? -13.758 5.525 -9.338 1.00 79.31 307 PHE A O 1
ATOM 2462 N N . VAL A 1 308 ? -12.408 5.115 -7.586 1.00 85.19 308 VAL A N 1
ATOM 2463 C CA . VAL A 1 308 ? -11.251 5.834 -8.110 1.00 85.19 308 VAL A CA 1
ATOM 2464 C C . VAL A 1 308 ? -10.010 4.957 -8.063 1.00 85.19 308 VAL A C 1
ATOM 2466 O O . VAL A 1 308 ? -9.694 4.379 -7.025 1.00 85.19 308 VAL A O 1
ATOM 2469 N N . TYR A 1 309 ? -9.294 4.889 -9.180 1.00 88.25 309 TYR A N 1
ATOM 2470 C CA . TYR A 1 309 ? -8.164 3.990 -9.389 1.00 88.25 309 TYR A CA 1
ATOM 2471 C C . TYR A 1 309 ? -6.920 4.760 -9.825 1.00 88.25 309 TYR A C 1
ATOM 2473 O O . TYR A 1 309 ? -7.012 5.732 -10.575 1.00 88.25 309 TYR A O 1
ATOM 2481 N N . CYS A 1 310 ? -5.751 4.296 -9.384 1.00 91.69 310 CYS A N 1
ATOM 2482 C CA . CYS A 1 310 ? -4.466 4.735 -9.923 1.00 91.69 310 CYS A CA 1
ATOM 2483 C C . CYS A 1 310 ? -4.179 3.999 -11.235 1.00 91.69 310 CYS A C 1
ATOM 2485 O O . CYS A 1 310 ? -4.216 2.770 -11.245 1.00 91.69 310 CYS A O 1
ATOM 2487 N N . VAL A 1 311 ? -3.889 4.714 -12.325 1.00 90.56 311 VAL A N 1
ATOM 2488 C CA . VAL A 1 311 ? -3.675 4.099 -13.646 1.00 90.56 311 VAL A CA 1
ATOM 2489 C C . VAL A 1 311 ? -2.518 4.751 -14.396 1.00 90.56 311 VAL A C 1
ATOM 2491 O O . VAL A 1 311 ? -2.563 5.940 -14.659 1.00 90.56 311 VAL A O 1
ATOM 2494 N N . ALA A 1 312 ? -1.499 3.987 -14.798 1.00 88.12 312 ALA A N 1
ATOM 2495 C CA . ALA A 1 312 ? -0.330 4.514 -15.529 1.00 88.12 312 ALA A CA 1
ATOM 2496 C C . ALA A 1 312 ? -0.420 4.423 -17.063 1.00 88.12 312 ALA A C 1
ATOM 2498 O O . ALA A 1 312 ? 0.580 4.616 -17.757 1.00 88.12 312 ALA A O 1
ATOM 2499 N N . ASP A 1 313 ? -1.593 4.074 -17.593 1.00 75.94 313 ASP A N 1
ATOM 2500 C CA . ASP A 1 313 ? -1.868 4.027 -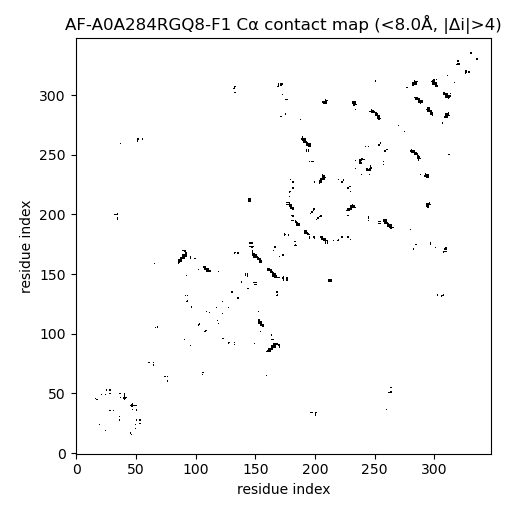19.030 1.00 75.94 313 ASP A CA 1
ATOM 2501 C C . ASP A 1 313 ? -3.382 4.140 -19.292 1.00 75.94 313 ASP A C 1
ATOM 2503 O O . ASP A 1 313 ? -4.088 3.140 -19.469 1.00 75.94 313 ASP A O 1
ATOM 2507 N N . GLY A 1 314 ? -3.897 5.373 -19.212 1.00 61.25 314 GLY A N 1
ATOM 2508 C CA . GLY A 1 314 ? -5.334 5.672 -19.201 1.00 61.25 314 GLY A CA 1
ATOM 2509 C C . GLY A 1 314 ? -6.118 5.024 -20.345 1.00 61.25 314 GLY A C 1
ATOM 2510 O O . GLY A 1 314 ? -7.193 4.487 -20.110 1.00 61.25 314 GLY A O 1
ATOM 2511 N N . HIS A 1 315 ? -5.563 4.960 -21.560 1.00 58.41 315 HIS A N 1
ATOM 2512 C CA . HIS A 1 315 ? -6.275 4.419 -22.725 1.00 58.41 315 HIS A CA 1
ATOM 2513 C C . HIS A 1 315 ? -6.523 2.907 -22.659 1.00 58.41 315 HIS A C 1
ATOM 2515 O O . HIS A 1 315 ? -7.630 2.456 -22.960 1.00 58.41 315 HIS A O 1
ATOM 2521 N N . MET A 1 316 ? -5.523 2.114 -22.256 1.00 57.94 316 MET A N 1
ATOM 2522 C CA . MET A 1 316 ? -5.696 0.662 -22.139 1.00 57.94 316 MET A CA 1
ATOM 2523 C C . MET A 1 316 ? -6.689 0.341 -21.018 1.00 57.94 316 MET A C 1
ATOM 2525 O O . MET A 1 316 ? -7.562 -0.509 -21.173 1.00 57.94 316 MET A O 1
ATOM 2529 N N . PHE A 1 317 ? -6.603 1.060 -19.902 1.00 59.44 317 PHE A N 1
ATOM 2530 C CA . PHE A 1 317 ? -7.452 0.785 -18.754 1.00 59.44 317 PHE A CA 1
ATOM 2531 C C . PHE A 1 317 ? -8.889 1.288 -18.931 1.00 59.44 317 PHE A C 1
ATOM 2533 O O . PHE A 1 317 ? -9.820 0.578 -18.570 1.00 59.44 317 PHE A O 1
ATOM 2540 N N . GLU A 1 318 ? -9.096 2.439 -19.575 1.00 59.16 318 GLU A N 1
ATOM 2541 C CA . GLU A 1 318 ? -10.433 2.899 -19.957 1.00 59.16 318 GLU A CA 1
ATOM 2542 C C . GLU A 1 318 ? -11.133 1.910 -20.891 1.00 59.16 318 GLU A C 1
ATOM 2544 O O . GLU A 1 318 ? -12.328 1.684 -20.746 1.00 59.16 318 GLU A O 1
ATOM 2549 N N . SER A 1 319 ? -10.415 1.274 -21.823 1.00 56.56 319 SER A N 1
ATOM 2550 C CA . SER A 1 319 ? -11.018 0.232 -22.666 1.00 56.56 319 SER A CA 1
ATOM 2551 C C . SER A 1 319 ? -11.411 -1.024 -21.880 1.00 56.56 319 SER A C 1
ATOM 2553 O O . SER A 1 319 ? -12.452 -1.617 -22.160 1.00 56.56 319 SER A O 1
ATOM 2555 N N . ILE A 1 320 ? -10.626 -1.387 -20.859 1.00 57.09 320 ILE A N 1
ATOM 2556 C CA . ILE A 1 320 ? -10.939 -2.501 -19.959 1.00 57.09 320 ILE A CA 1
ATOM 2557 C C . ILE A 1 320 ? -12.105 -2.154 -19.026 1.00 57.09 320 ILE A C 1
ATOM 2559 O O . ILE A 1 320 ? -12.899 -3.034 -18.725 1.00 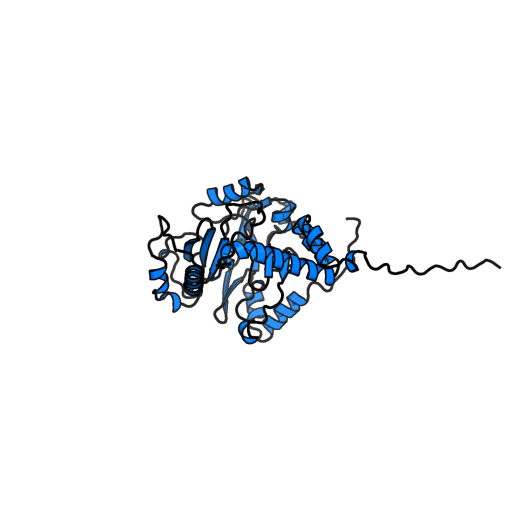57.09 320 ILE A O 1
ATOM 2563 N N . LEU A 1 321 ? -12.248 -0.907 -18.577 1.00 55.84 321 LEU A N 1
ATOM 2564 C CA . LEU A 1 321 ? -13.350 -0.520 -17.695 1.00 55.84 321 LEU A CA 1
ATOM 2565 C C . LEU A 1 321 ? -14.666 -0.244 -18.449 1.00 55.84 321 LEU A C 1
ATOM 2567 O O . LEU A 1 321 ? -15.720 -0.684 -18.000 1.00 55.84 321 LEU A O 1
ATOM 2571 N N . ARG A 1 322 ? -14.613 0.392 -19.632 1.00 53.03 322 ARG A N 1
ATOM 2572 C CA . ARG A 1 322 ? -15.796 0.766 -20.440 1.00 53.03 322 ARG A CA 1
ATOM 2573 C C . ARG A 1 322 ? -16.462 -0.408 -21.166 1.00 53.03 322 ARG A C 1
ATOM 2575 O O . ARG A 1 322 ? -17.582 -0.266 -21.659 1.00 53.03 322 ARG A O 1
ATOM 2582 N N . GLY A 1 323 ? -15.804 -1.561 -21.277 1.00 47.84 323 GLY A N 1
ATOM 2583 C CA . GLY A 1 323 ? -16.458 -2.777 -21.753 1.00 47.84 323 GLY A CA 1
ATOM 2584 C C . GLY A 1 323 ? -17.426 -3.297 -20.690 1.00 47.84 323 GLY A C 1
ATOM 2585 O O . GLY A 1 323 ? -17.019 -3.568 -19.568 1.00 47.84 323 GLY A O 1
ATOM 2586 N N . THR A 1 324 ? -18.699 -3.524 -21.017 1.00 41.91 324 THR A N 1
ATOM 2587 C CA . THR A 1 324 ? -19.665 -4.185 -20.106 1.00 41.91 324 THR A CA 1
ATOM 2588 C C . THR A 1 324 ? -19.266 -5.625 -19.739 1.00 41.91 324 THR A C 1
ATOM 2590 O O . THR A 1 324 ? -19.779 -6.189 -18.778 1.00 41.91 324 THR A O 1
ATOM 2593 N N . SER A 1 325 ? -18.297 -6.205 -20.455 1.00 46.31 325 SER A N 1
ATOM 2594 C CA . SER A 1 325 ? -17.595 -7.459 -20.147 1.00 46.31 325 SER A CA 1
ATOM 2595 C C . SER A 1 325 ? -16.225 -7.250 -19.490 1.00 46.31 325 SER A C 1
ATOM 2597 O O . SER A 1 325 ? -15.480 -8.205 -19.322 1.00 46.31 325 SER A O 1
ATOM 2599 N N . GLY A 1 326 ? -15.865 -6.015 -19.159 1.00 44.88 326 GLY A N 1
ATOM 2600 C CA . GLY A 1 326 ? -14.522 -5.552 -18.838 1.00 44.88 326 GLY A CA 1
ATOM 2601 C C . GLY A 1 326 ? -13.989 -6.015 -17.492 1.00 44.88 326 GLY A C 1
ATOM 2602 O O . GLY A 1 326 ? -12.848 -6.447 -17.399 1.00 44.88 326 GLY A O 1
ATOM 2603 N N . PHE A 1 327 ? -14.834 -6.071 -16.461 1.00 49.22 327 PHE A N 1
ATOM 2604 C CA . PHE A 1 327 ? -14.480 -6.743 -15.206 1.00 49.22 327 PHE A CA 1
ATOM 2605 C C . PHE A 1 327 ? -14.344 -8.253 -15.383 1.00 49.22 327 PHE A C 1
ATOM 2607 O O . PHE A 1 327 ? -13.487 -8.865 -14.754 1.00 49.22 327 PHE A O 1
ATOM 2614 N N . ASP A 1 328 ? -15.148 -8.844 -16.262 1.00 45.97 328 ASP A N 1
ATOM 2615 C CA . ASP A 1 328 ? -15.098 -10.258 -16.616 1.00 45.97 328 ASP A CA 1
ATOM 2616 C C . ASP A 1 328 ? -13.851 -10.579 -17.449 1.00 45.97 328 ASP A C 1
ATOM 2618 O O . ASP A 1 328 ? -13.248 -11.626 -17.264 1.00 45.97 328 ASP A O 1
ATOM 2622 N N . GLU A 1 329 ? -13.426 -9.683 -18.341 1.00 45.31 329 GLU A N 1
ATOM 2623 C CA . GLU A 1 329 ? -12.200 -9.775 -19.133 1.00 45.31 329 GLU A CA 1
ATOM 2624 C C . GLU A 1 329 ? -10.958 -9.436 -18.323 1.00 45.31 329 GLU A C 1
ATOM 2626 O O . GLU A 1 329 ? -9.962 -10.131 -18.472 1.00 45.31 329 GLU A O 1
ATOM 2631 N N . LEU A 1 330 ? -11.001 -8.448 -17.430 1.00 47.09 330 LEU A N 1
ATOM 2632 C CA . LEU A 1 330 ? -9.952 -8.173 -16.454 1.00 47.09 330 LEU A CA 1
ATOM 2633 C C . LEU A 1 330 ? -9.818 -9.387 -15.531 1.00 47.09 330 LEU A C 1
ATOM 2635 O O . LEU A 1 330 ? -8.729 -9.928 -15.406 1.00 47.09 330 LEU A O 1
ATOM 2639 N N . SER A 1 331 ? -10.923 -9.917 -15.000 1.00 44.41 331 SER A N 1
ATOM 2640 C CA . SER A 1 331 ? -10.941 -11.153 -14.208 1.00 44.41 331 SER A CA 1
ATOM 2641 C C . SER A 1 331 ? -10.508 -12.371 -15.021 1.00 44.41 331 SER A C 1
ATOM 2643 O O . SER A 1 331 ? -9.793 -13.204 -14.485 1.00 44.41 331 SER A O 1
ATOM 2645 N N . LYS A 1 332 ? -10.851 -12.494 -16.311 1.00 46.47 332 LYS A N 1
ATOM 2646 C CA . LYS A 1 332 ? -10.375 -13.569 -17.208 1.00 46.47 332 LYS A CA 1
ATOM 2647 C C . LYS A 1 332 ? -8.919 -13.372 -17.614 1.00 46.47 332 LYS A C 1
ATOM 2649 O O . LYS A 1 332 ? -8.246 -14.362 -17.838 1.00 46.47 332 LYS A O 1
ATOM 2654 N N . THR A 1 333 ? -8.403 -12.155 -17.693 1.00 44.88 333 THR A N 1
ATOM 2655 C CA . THR A 1 333 ? -6.997 -11.849 -18.004 1.00 44.88 333 THR A CA 1
ATOM 2656 C C . THR A 1 333 ? -6.127 -12.074 -16.768 1.00 44.88 333 THR A C 1
ATOM 2658 O O . THR A 1 333 ? -5.057 -12.669 -16.866 1.00 44.88 333 THR A O 1
ATOM 2661 N N . ILE A 1 334 ? -6.644 -11.725 -15.588 1.00 45.12 334 ILE A N 1
ATOM 2662 C CA . ILE A 1 334 ? -6.063 -11.990 -14.268 1.00 45.12 334 ILE A CA 1
ATOM 2663 C C . ILE A 1 334 ? -6.132 -13.493 -13.924 1.00 45.12 334 ILE A C 1
ATOM 2665 O O . ILE A 1 334 ? -5.125 -14.079 -13.529 1.00 45.12 334 ILE A O 1
ATOM 2669 N N . ALA A 1 335 ? -7.273 -14.165 -14.127 1.00 37.97 335 ALA A N 1
ATOM 2670 C CA . ALA A 1 335 ? -7.434 -15.620 -13.950 1.00 37.97 335 ALA A CA 1
ATOM 2671 C C . ALA A 1 335 ? -6.717 -16.428 -15.048 1.00 37.97 335 ALA A C 1
ATOM 2673 O O . ALA A 1 335 ? -6.238 -17.532 -14.795 1.00 37.97 335 ALA A O 1
ATOM 2674 N N . ARG A 1 336 ? -6.593 -15.821 -16.237 1.00 39.22 336 ARG A N 1
ATOM 2675 C CA . ARG A 1 336 ? -5.685 -16.054 -17.380 1.00 39.22 336 ARG A CA 1
ATOM 2676 C C . ARG A 1 336 ? -4.195 -16.156 -17.049 1.00 39.22 336 ARG A C 1
ATOM 2678 O O . ARG A 1 336 ? -3.425 -16.281 -18.000 1.00 39.22 336 ARG A O 1
ATOM 2685 N N . GLY A 1 337 ? -3.778 -16.067 -15.775 1.00 36.16 337 GLY A N 1
ATOM 2686 C CA . GLY A 1 337 ? -2.371 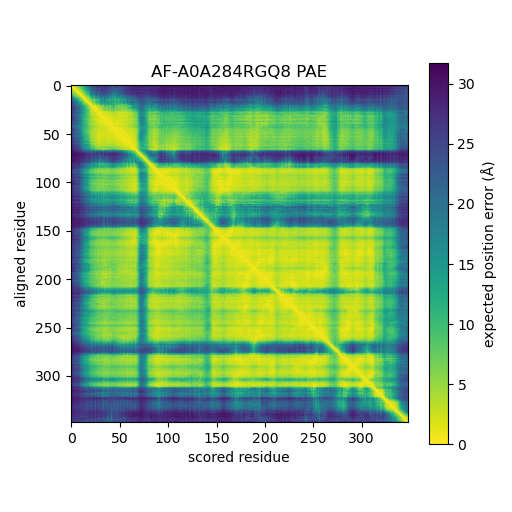-16.127 -15.349 1.00 36.16 337 GLY A CA 1
ATOM 2687 C C . GLY A 1 337 ? -1.553 -17.073 -16.237 1.00 36.16 337 GLY A C 1
ATOM 2688 O O . GLY A 1 337 ? -2.038 -18.158 -16.557 1.00 36.16 337 GLY A O 1
ATOM 2689 N N . PRO A 1 338 ? -0.371 -16.643 -16.713 1.00 34.94 338 PRO A N 1
ATOM 2690 C CA . PRO A 1 338 ? 0.153 -16.983 -18.032 1.00 34.94 338 PRO A CA 1
ATOM 2691 C C . PRO A 1 338 ? 0.046 -18.479 -18.320 1.00 34.94 338 PRO A C 1
ATOM 2693 O O . PRO A 1 338 ? 0.798 -19.291 -17.784 1.00 34.94 338 PRO A O 1
ATOM 2696 N N . SER A 1 339 ? -0.862 -18.841 -19.224 1.00 31.77 339 SER A N 1
ATOM 2697 C CA . SER A 1 339 ? -1.024 -20.197 -19.751 1.00 31.77 339 SER A CA 1
ATOM 2698 C C . SER A 1 339 ? 0.097 -20.591 -20.725 1.00 31.77 339 SER A C 1
ATOM 2700 O O . SER A 1 339 ? -0.123 -21.345 -21.668 1.00 31.77 339 SER A O 1
ATOM 2702 N N . GLN A 1 340 ? 1.318 -20.105 -20.503 1.00 29.64 340 GLN A N 1
ATOM 2703 C CA . GLN A 1 340 ? 2.516 -20.554 -21.202 1.00 29.64 340 GLN A CA 1
ATOM 2704 C C . GLN A 1 340 ? 3.556 -20.988 -20.172 1.00 29.64 340 GLN A C 1
ATOM 2706 O O . GLN A 1 340 ? 4.533 -20.301 -19.889 1.00 29.64 340 GLN A O 1
ATOM 2711 N N . TYR A 1 341 ? 3.340 -22.180 -19.619 1.00 32.72 341 TYR A N 1
ATOM 2712 C CA . TYR A 1 341 ? 4.437 -22.979 -19.096 1.00 32.72 341 TYR A CA 1
ATOM 2713 C C . TYR A 1 341 ? 5.356 -23.339 -20.273 1.00 32.72 341 TYR A C 1
ATOM 2715 O O . TYR A 1 341 ? 5.115 -24.313 -20.981 1.00 32.72 341 TYR A O 1
ATOM 2723 N N . ARG A 1 342 ? 6.438 -22.580 -20.469 1.00 32.25 342 ARG A N 1
ATOM 2724 C CA . ARG A 1 342 ? 7.703 -23.238 -20.805 1.00 32.25 342 ARG A CA 1
ATOM 2725 C C . ARG A 1 342 ? 8.261 -23.781 -19.498 1.00 32.25 342 ARG A C 1
ATOM 2727 O O . ARG A 1 342 ? 8.284 -23.074 -18.492 1.00 32.25 342 ARG A O 1
ATOM 2734 N N . GLN A 1 343 ? 8.610 -25.063 -19.520 1.00 28.52 343 GLN A N 1
ATOM 2735 C CA . GLN A 1 343 ? 9.252 -25.767 -18.418 1.00 28.52 343 GLN A CA 1
ATOM 2736 C C . GLN A 1 343 ? 10.383 -24.912 -17.838 1.00 28.52 343 GLN A C 1
ATOM 2738 O O . GLN A 1 343 ? 11.233 -24.415 -18.572 1.00 28.52 343 GLN A O 1
ATOM 2743 N N . TYR A 1 344 ? 10.348 -24.724 -16.522 1.00 30.77 344 TYR A N 1
ATOM 2744 C CA . TYR A 1 344 ? 11.453 -24.156 -15.767 1.00 30.77 344 TYR A CA 1
ATOM 2745 C C . TYR A 1 344 ? 12.613 -25.155 -15.817 1.00 30.77 344 TYR A C 1
ATOM 2747 O O . TYR A 1 344 ? 12.424 -26.314 -15.445 1.00 30.77 344 TYR A O 1
ATOM 2755 N N . ASP A 1 345 ? 13.776 -24.714 -16.293 1.00 30.17 345 ASP A N 1
ATOM 2756 C CA . ASP A 1 345 ? 15.031 -25.449 -16.159 1.00 30.17 345 ASP A CA 1
ATOM 2757 C C . ASP A 1 345 ? 15.504 -25.315 -14.701 1.00 30.17 345 ASP A C 1
ATOM 2759 O O . ASP A 1 345 ? 15.764 -24.198 -14.249 1.00 30.17 345 ASP A O 1
ATOM 2763 N N . PRO A 1 346 ? 15.582 -26.410 -13.928 1.00 28.61 346 PRO A N 1
ATOM 2764 C CA . PRO A 1 346 ? 15.984 -26.364 -12.528 1.00 28.61 346 PRO A CA 1
ATOM 2765 C C . PRO A 1 346 ? 17.485 -26.093 -12.318 1.00 28.61 346 PRO A C 1
ATOM 2767 O O . PRO A 1 346 ? 17.932 -26.147 -11.174 1.00 28.61 346 PRO A O 1
ATOM 2770 N N . THR A 1 347 ? 18.262 -25.806 -13.369 1.00 27.89 347 THR A N 1
ATOM 2771 C CA . THR A 1 347 ? 19.713 -25.573 -13.274 1.00 27.89 347 THR A CA 1
ATOM 2772 C C . THR A 1 347 ? 20.172 -24.120 -13.469 1.00 27.89 347 THR A C 1
ATOM 2774 O O . THR A 1 347 ? 21.377 -23.889 -13.561 1.00 27.89 347 THR A O 1
ATOM 2777 N N . LEU A 1 348 ? 19.264 -23.130 -13.454 1.00 29.52 348 LEU A N 1
ATOM 2778 C CA . LEU A 1 348 ? 19.602 -21.697 -13.587 1.00 29.52 348 LEU A CA 1
ATOM 2779 C C . LEU A 1 348 ? 18.997 -20.794 -12.502 1.00 29.52 348 LEU A C 1
ATOM 2781 O O . LEU A 1 348 ? 17.778 -20.903 -12.211 1.00 29.52 348 LEU A O 1
#

Secondary structure (DSSP, 8-state):
------------PPPGGGG--HHHHHHHHTTS-HHHHHHHHTT-HHHHHHHHHHHHHHHHHHHHHHH--SS---------S-TT--EEEEEEHHHHHHHHHHHHHTT-EEE--TT--S-HHHHHHSGGGTS-TT-PPPGGGSS--STTEEEEEEEEETTEEEEEEEESS-HHHHHHTSSBSTT-EEE-SSEEEESSHIIIIIS-EEEBB----TTHHHHHHHHHHTTPEEESS--HHHHH-TT-TT-SS-EEETTSTTSEEEEPPP-TTS-TTGGGS--GGG-EEEEEE-TT--EEEE-EEEEETTEEEEES-HHHHHHHHHSTTHHHHHHHHHHTTT-------TT-

Solvent-accessible surface area (backbone atoms only — not comparable to full-atom values): 20542 Å² total; per-residue (Å²): 138,82,85,81,79,79,81,78,77,83,76,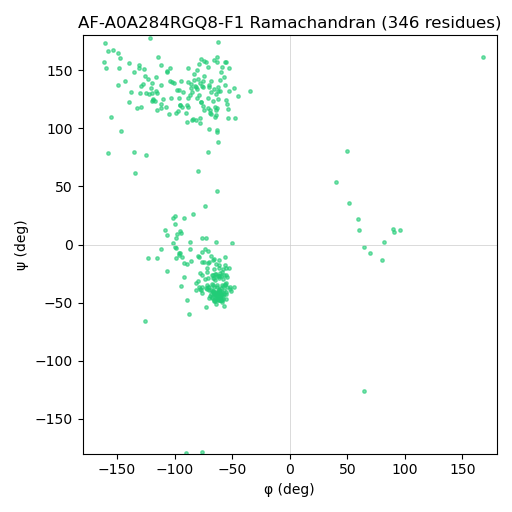82,74,76,60,73,76,82,72,59,54,74,68,62,48,51,65,53,53,75,76,45,52,77,66,51,51,52,57,48,30,65,73,41,73,68,45,31,51,53,49,36,51,46,53,53,48,54,49,48,57,61,48,39,80,74,63,64,78,63,101,64,85,74,81,76,72,74,86,53,102,56,82,87,63,67,46,79,44,71,33,34,45,71,49,40,49,60,52,51,52,49,41,40,74,60,60,31,44,81,52,86,54,99,85,54,89,70,54,73,71,55,64,58,70,44,75,61,69,76,47,52,60,88,66,56,77,67,75,85,79,57,84,47,70,43,63,41,44,41,52,77,46,39,30,36,46,89,93,46,46,36,38,43,34,20,8,52,44,26,41,62,46,33,48,63,51,38,59,33,52,60,75,36,55,48,78,57,92,52,33,40,36,29,61,39,38,61,41,41,73,72,64,29,32,27,47,30,31,73,63,70,56,82,64,47,67,61,60,50,46,59,42,42,78,72,62,34,48,75,30,66,44,65,54,71,65,37,34,67,33,90,85,37,79,59,26,52,67,46,86,43,40,50,68,39,96,62,31,43,65,44,61,48,74,81,64,86,87,58,55,84,82,65,76,70,70,75,66,69,56,65,27,27,31,25,36,44,62,50,99,79,32,30,32,34,71,41,54,47,78,51,75,58,98,92,35,52,37,31,32,58,51,64,69,67,51,50,55,39,64,72,35,98,58,14,69,60,46,50,48,45,54,61,72,45,55,78,88,67,82,71,82,81,67,93,87,118

Mean predicted aligned error: 11.61 Å

Foldseek 3Di:
DDDDDDDDDPDPPDPPVVVDDLVVLLVVVVVDFPVRLLVQLVPDVVSLVSSLVSVVVLVCLVCCVQQVPDPDPDPDRDDDPCPLDAAEAEDALLCLLVVVVVSVVSVKDWDDDPQADDDSVVSNVDPLNVQFLVRQDDPPPQRFQQFQWRDWIWIDDPSHIYIYTHGSHGSQRNLLRQQKLQSNWDDDPWKTKRLACCLRGPVLEIEGAPHDGPCSVVVVVVSVVVPHHYDQADDPCLCPDPLHSNHAPDKGFTLPPNMDMRTHPDPPPDPPVNPPDDDSRLAIWGWHADPVRGTHTDFDWDDDPSHIYTHRDCPVSCVLVVPPCNVVVSVCVSVPRPPDDPDDDPPD